Protein AF-0000000084750726 (afdb_homodimer)

Organism: Mycoplasma mobile (strain ATCC 43663 / 163K / NCTC 11711) (NCBI:txid267748)

Sequence (364 aa):
MKLLTLVLDEFQDIELINVNATLQRGNFLEKNDFYNPHNKKVVTGQFNIANVNTITQINENDYDAIFIPGGKAAQHLRKDSKSLNLIESFIKKNKIIIMICDAPNAIYESNLLKKDIIFTSYPVESILKLKPIQRNEDNVVYYKNFFSAKSAAFSIELGLKVIEVLKSKQESERVSKNLWGNMKLLTLVLDEFQDIELINVNATLQRGNFLEKNDFYNPHNKKVVTGQFNIANVNTITQINENDYDAIFIPGGKAAQHLRKDSKSLNLIESFIKKNKIIIMICDAPNAIYESNLLKKDIIFTSYPVESILKLKPIQRNEDNVVYYKNFFSAKSAAFSIELGLKVIEVLKSKQESERVSKNLWGN

Secondary structure (DSSP, 8-state):
-EEEEE--TT--HHHHHHHHHHHHHTT--SEEEEE-TTS-SEEE-TTS--EEE-BS---GGG-SEEEE--THHHHHHTT-HHHHHHHHHHHHTT-EEEEETTHHHHHHHTT-S-TT--EE----HHHHTTTTTSEE--SEEEETTEEEESSGGGHHHHHHHHHHHHT-HHHHHHHHHHHHT-/-EEEEE--TT--HHHHHHHHHHHHHTT--SEEEEE-TTS-SEEE-TTS--EEE-BS---GGG-SEEEE--THHHHHHTT-HHHHHHHHHHHHTT-EEEEETTHHHHHHHTT-S-TT--EE----HHHHTS-TTSEE--SEEEETTEEEESSGGGHHHHHHHHHHHHT-HHHHHHHHHHHHT-

Radius of gyration: 20.4 Å; Cα contacts (8 Å, |Δi|>4): 829; chains: 2; bounding box: 39×59×49 Å

Solvent-accessible surface area (backbone atoms only — not comparable to full-atom values): 18103 Å² total; per-residue (Å²): 80,27,37,36,32,56,50,50,66,25,24,28,48,51,30,51,46,24,24,53,51,45,40,56,65,55,69,55,63,78,37,82,45,40,35,16,93,81,66,39,54,63,42,45,18,61,75,72,54,38,30,32,68,31,41,57,76,82,61,76,84,74,41,49,32,41,38,36,44,12,52,63,16,18,61,50,46,66,72,30,63,69,60,50,51,50,52,45,51,40,55,76,67,69,32,37,38,36,30,25,15,40,22,44,52,35,43,41,74,68,66,68,56,58,80,85,51,49,33,16,33,38,80,43,73,82,53,58,65,58,58,65,80,27,57,50,88,51,58,60,32,78,38,95,49,35,37,16,9,15,18,54,68,32,19,49,58,38,20,37,51,50,34,28,72,76,72,27,60,68,54,22,50,52,44,46,30,58,35,62,43,98,80,26,36,36,31,54,50,48,66,26,25,28,48,50,31,51,46,26,24,50,50,44,39,56,66,57,70,55,64,78,37,82,46,38,35,14,92,81,66,39,54,63,41,46,18,61,76,71,54,39,31,32,70,32,42,57,77,83,61,75,85,76,42,49,30,40,37,36,44,13,50,63,16,18,62,51,47,66,73,30,64,70,61,50,51,51,51,46,51,39,54,75,68,70,33,36,38,35,30,24,14,41,22,43,51,34,42,43,76,67,67,68,55,59,81,84,52,47,35,17,33,38,80,45,72,83,55,65,67,43,69,60,83,27,53,47,88,51,57,59,30,80,38,96,50,34,37,18,8,14,18,54,69,32,20,50,58,39,20,37,50,50,33,29,74,75,72,28,60,66,52,24,51,51,45,47,30,59,35,61,43,98

pLDDT: mean 95.47, std 8.56, range [50.88, 99.0]

Structure (mmCIF, N/CA/C/O backbone):
data_AF-0000000084750726-model_v1
#
loop_
_entity.id
_entity.type
_entity.pdbx_description
1 polymer 'Putative intracellular protease/amidase and/or 4-methyl-5 (B-hydroxyethyl)-thiazole monophosphate biosynthesis protein'
#
loop_
_atom_site.group_PDB
_atom_site.id
_atom_site.type_symbol
_atom_site.label_atom_id
_atom_site.label_alt_id
_atom_site.label_comp_id
_atom_site.label_asym_id
_atom_site.label_entity_id
_atom_site.label_seq_id
_atom_site.pdbx_PDB_ins_code
_atom_site.Cartn_x
_atom_site.Cartn_y
_atom_site.Cartn_z
_atom_site.occupancy
_atom_site.B_iso_or_equiv
_atom_site.auth_seq_id
_atom_site.auth_comp_id
_atom_site.auth_asym_id
_atom_site.auth_atom_id
_atom_site.pdbx_PDB_model_num
ATOM 1 N N . MET A 1 1 ? 16.359 -11.109 -10.18 1 96.81 1 MET A N 1
ATOM 2 C CA . MET A 1 1 ? 15.094 -11.797 -10.461 1 96.81 1 MET A CA 1
ATOM 3 C C . MET A 1 1 ? 14.266 -11.016 -11.477 1 96.81 1 MET A C 1
ATOM 5 O O . MET A 1 1 ? 14.273 -9.781 -11.469 1 96.81 1 MET A O 1
ATOM 9 N N . LYS A 1 2 ? 13.688 -11.672 -12.438 1 98.81 2 LYS A N 1
ATOM 10 C CA . LYS A 1 2 ? 12.75 -11.062 -13.375 1 98.81 2 LYS A CA 1
ATOM 11 C C . LYS A 1 2 ? 11.305 -11.391 -12.992 1 98.81 2 LYS A C 1
ATOM 13 O O . LYS A 1 2 ? 10.875 -12.539 -13.109 1 98.81 2 LYS A O 1
ATOM 18 N N . LEU A 1 3 ? 10.539 -10.297 -12.578 1 98.94 3 LEU A N 1
ATOM 19 C CA . LEU A 1 3 ? 9.219 -10.469 -11.984 1 98.94 3 LEU A CA 1
ATOM 20 C C . LEU A 1 3 ? 8.125 -10.023 -12.945 1 98.94 3 LEU A C 1
ATOM 22 O O . LEU A 1 3 ? 8.211 -8.93 -13.523 1 98.94 3 LEU A O 1
ATOM 26 N N . LEU A 1 4 ? 7.164 -10.867 -13.18 1 98.94 4 LEU A N 1
ATOM 27 C CA . LEU A 1 4 ? 5.922 -10.508 -13.859 1 98.94 4 LEU A CA 1
ATOM 28 C C . LEU A 1 4 ? 4.77 -10.406 -12.859 1 98.94 4 LEU A C 1
ATOM 30 O O . LEU A 1 4 ? 4.441 -11.375 -12.18 1 98.94 4 LEU A O 1
ATOM 34 N N . THR A 1 5 ? 4.203 -9.273 -12.742 1 98.94 5 THR A N 1
ATOM 35 C CA . THR A 1 5 ? 3.006 -9.109 -11.93 1 98.94 5 THR A CA 1
ATOM 36 C C . THR A 1 5 ? 1.752 -9.156 -12.797 1 98.94 5 THR A C 1
ATOM 38 O O . THR A 1 5 ? 1.614 -8.375 -13.742 1 98.94 5 THR A O 1
ATOM 41 N N . LEU A 1 6 ? 0.892 -10.109 -12.508 1 98.94 6 LEU A N 1
ATOM 42 C CA . LEU A 1 6 ? -0.391 -10.195 -13.195 1 98.94 6 LEU A CA 1
ATOM 43 C C . LEU A 1 6 ? -1.353 -9.125 -12.695 1 98.94 6 LEU A C 1
ATOM 45 O O . LEU A 1 6 ? -1.666 -9.07 -11.5 1 98.94 6 LEU A O 1
ATOM 49 N N . VAL A 1 7 ? -1.789 -8.266 -13.586 1 98.94 7 VAL A N 1
ATOM 50 C CA . VAL A 1 7 ? -2.639 -7.145 -13.203 1 98.94 7 VAL A CA 1
ATOM 51 C C . VAL A 1 7 ? -3.996 -7.266 -13.891 1 98.94 7 VAL A C 1
ATOM 53 O O . VAL A 1 7 ? -4.164 -6.832 -15.031 1 98.94 7 VAL A O 1
ATOM 56 N N . LEU A 1 8 ? -4.969 -7.781 -13.156 1 98.88 8 LEU A N 1
ATOM 57 C CA . LEU A 1 8 ? -6.348 -7.848 -13.633 1 98.88 8 LEU A CA 1
ATOM 58 C C . LEU A 1 8 ? -7.16 -6.672 -13.109 1 98.88 8 LEU A C 1
ATOM 60 O O . LEU A 1 8 ? -6.734 -5.98 -12.18 1 98.88 8 LEU A O 1
ATOM 64 N N . ASP A 1 9 ? -8.32 -6.438 -13.773 1 98.5 9 ASP A N 1
ATOM 65 C CA . ASP A 1 9 ? -9.195 -5.359 -13.328 1 98.5 9 ASP A CA 1
ATOM 66 C C . ASP A 1 9 ? -9.492 -5.473 -11.836 1 98.5 9 ASP A C 1
ATOM 68 O O . ASP A 1 9 ? -9.68 -6.574 -11.312 1 98.5 9 ASP A O 1
ATOM 72 N N . GLU A 1 10 ? -9.531 -4.297 -11.18 1 98.69 10 GLU A N 1
ATOM 73 C CA . GLU A 1 10 ? -9.906 -4.211 -9.773 1 98.69 10 GLU A CA 1
ATOM 74 C C . GLU A 1 10 ? -8.953 -5.027 -8.898 1 98.69 10 GLU A C 1
ATOM 76 O O . GLU A 1 10 ? -9.383 -5.695 -7.961 1 98.69 10 GLU A O 1
ATOM 81 N N . PHE A 1 11 ? -7.68 -5.043 -9.305 1 98.88 11 PHE A N 1
ATOM 82 C CA . PHE A 1 11 ? -6.707 -5.648 -8.398 1 98.88 11 PHE A CA 1
ATOM 83 C C . PHE A 1 11 ? -6.785 -5.016 -7.016 1 98.88 11 PHE A C 1
ATOM 85 O O . PHE A 1 11 ? -7.324 -3.92 -6.859 1 98.88 11 PHE A O 1
ATOM 92 N N . GLN A 1 12 ? -6.367 -5.738 -5.996 1 98.81 12 GLN A N 1
ATOM 93 C CA . GLN A 1 12 ? -6.352 -5.211 -4.637 1 98.81 12 GLN A CA 1
ATOM 94 C C . GLN A 1 12 ? -5.191 -4.238 -4.441 1 98.81 12 GLN A C 1
ATOM 96 O O . GLN A 1 12 ? -4.039 -4.652 -4.324 1 98.81 12 GLN A O 1
ATOM 101 N N . ASP A 1 13 ? -5.453 -2.963 -4.289 1 98.88 13 ASP A N 1
ATOM 102 C CA . ASP A 1 13 ? -4.484 -1.871 -4.312 1 98.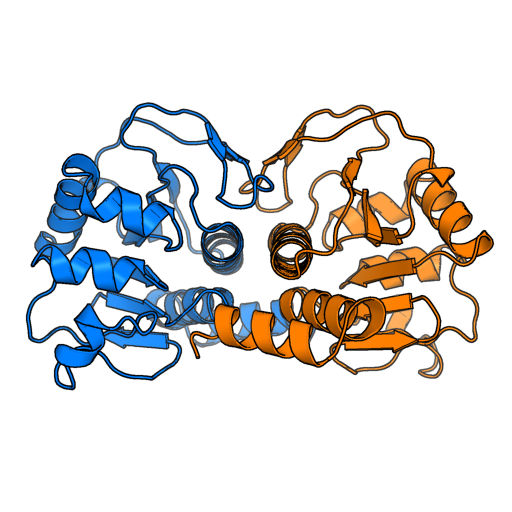88 13 ASP A CA 1
ATOM 103 C C . ASP A 1 13 ? -3.357 -2.113 -3.312 1 98.88 13 ASP A C 1
ATOM 105 O O . ASP A 1 13 ? -2.18 -2.041 -3.666 1 98.88 13 ASP A O 1
ATOM 109 N N . ILE A 1 14 ? -3.697 -2.416 -2.047 1 98.94 14 ILE A N 1
ATOM 110 C CA . ILE A 1 14 ? -2.736 -2.596 -0.964 1 98.94 14 ILE A CA 1
ATOM 111 C C . ILE A 1 14 ? -1.767 -3.723 -1.315 1 98.94 14 ILE A C 1
ATOM 113 O O . ILE A 1 14 ? -0.55 -3.561 -1.2 1 98.94 14 ILE A O 1
ATOM 117 N N . GLU A 1 15 ? -2.283 -4.777 -1.791 1 98.94 15 GLU A N 1
ATOM 118 C CA . GLU A 1 15 ? -1.491 -5.977 -2.061 1 98.94 15 GLU A CA 1
ATOM 119 C C . GLU A 1 15 ? -0.497 -5.734 -3.193 1 98.94 15 GLU A C 1
ATOM 121 O O . GLU A 1 15 ? 0.699 -5.992 -3.041 1 98.94 15 GLU A O 1
ATOM 126 N N . LEU A 1 16 ? -1.007 -5.27 -4.359 1 98.94 16 LEU A N 1
ATOM 127 C CA . LEU A 1 16 ? -0.137 -5.082 -5.516 1 98.94 16 LEU A CA 1
ATOM 128 C C . LEU A 1 16 ? 0.975 -4.086 -5.203 1 98.94 16 LEU A C 1
ATOM 130 O O . LEU A 1 16 ? 2.146 -4.348 -5.488 1 98.94 16 LEU A O 1
ATOM 134 N N . ILE A 1 17 ? 0.629 -3.01 -4.562 1 98.94 17 ILE A N 1
ATOM 135 C CA . ILE A 1 17 ? 1.594 -1.944 -4.312 1 98.94 17 ILE A CA 1
ATOM 136 C C . ILE A 1 17 ? 2.607 -2.4 -3.268 1 98.94 17 ILE A C 1
ATOM 138 O O . ILE A 1 17 ? 3.818 -2.275 -3.471 1 98.94 17 ILE A O 1
ATOM 142 N N . ASN A 1 18 ? 2.129 -2.938 -2.137 1 98.94 18 ASN A N 1
ATOM 143 C CA . ASN A 1 18 ? 3.014 -3.271 -1.025 1 98.94 18 ASN A CA 1
ATOM 144 C C . ASN A 1 18 ? 4.047 -4.32 -1.427 1 98.94 18 ASN A C 1
ATOM 146 O O . ASN A 1 18 ? 5.23 -4.188 -1.113 1 98.94 18 ASN A O 1
ATOM 150 N N . VAL A 1 19 ? 3.602 -5.363 -2.076 1 98.94 19 VAL A N 1
ATOM 151 C CA . VAL A 1 19 ? 4.531 -6.426 -2.449 1 98.94 19 VAL A CA 1
ATOM 152 C C . VAL A 1 19 ? 5.578 -5.879 -3.42 1 98.94 19 VAL A C 1
ATOM 154 O O . VAL A 1 19 ? 6.781 -6.031 -3.195 1 98.94 19 VAL A O 1
ATOM 157 N N . ASN A 1 20 ? 5.152 -5.195 -4.457 1 98.94 20 ASN A N 1
ATOM 158 C CA . ASN A 1 20 ? 6.082 -4.723 -5.477 1 98.94 20 ASN A CA 1
ATOM 159 C C . ASN A 1 20 ? 7.031 -3.666 -4.926 1 98.94 20 ASN A C 1
ATOM 161 O O . ASN A 1 20 ? 8.227 -3.684 -5.219 1 98.94 20 ASN A O 1
ATOM 165 N N . ALA A 1 21 ? 6.512 -2.717 -4.125 1 98.81 21 ALA A N 1
ATOM 166 C CA . ALA A 1 21 ? 7.375 -1.688 -3.547 1 98.81 21 ALA A CA 1
ATOM 167 C C . ALA A 1 21 ? 8.422 -2.303 -2.627 1 98.81 21 ALA A C 1
ATOM 169 O O . ALA A 1 21 ? 9.586 -1.896 -2.643 1 98.81 21 ALA A O 1
ATOM 170 N N . THR A 1 22 ? 7.965 -3.264 -1.807 1 98.88 22 THR A N 1
ATOM 171 C CA . THR A 1 22 ? 8.883 -3.947 -0.907 1 98.88 22 THR A CA 1
ATOM 172 C C . THR A 1 22 ? 9.977 -4.668 -1.694 1 98.88 22 THR A C 1
ATOM 174 O O . THR A 1 22 ? 11.156 -4.562 -1.364 1 98.88 22 THR A O 1
ATOM 177 N N . LEU A 1 23 ? 9.609 -5.359 -2.732 1 98.81 23 LEU A N 1
ATOM 178 C CA . LEU A 1 23 ? 10.578 -6.082 -3.549 1 98.81 23 LEU A CA 1
ATOM 179 C C . LEU A 1 23 ? 11.555 -5.117 -4.219 1 98.81 23 LEU A C 1
ATOM 181 O O . LEU A 1 23 ? 12.742 -5.414 -4.34 1 98.81 23 LEU A O 1
ATOM 185 N N . GLN A 1 24 ? 11.062 -4.02 -4.68 1 98.19 24 GLN A N 1
ATOM 186 C CA . GLN A 1 24 ? 11.93 -3.027 -5.305 1 98.19 24 GLN A CA 1
ATOM 187 C C . GLN A 1 24 ? 12.984 -2.523 -4.328 1 98.19 24 GLN A C 1
ATOM 189 O O . GLN A 1 24 ? 14.125 -2.256 -4.715 1 98.19 24 GLN A O 1
ATOM 194 N N . ARG A 1 25 ? 12.641 -2.393 -3.074 1 97.56 25 ARG A N 1
ATOM 195 C CA . ARG A 1 25 ? 13.57 -1.928 -2.045 1 97.56 25 ARG A CA 1
ATOM 196 C C . ARG A 1 25 ? 14.695 -2.934 -1.821 1 97.56 25 ARG A C 1
ATOM 198 O O . ARG A 1 25 ? 15.758 -2.578 -1.315 1 97.56 25 ARG A O 1
ATOM 205 N N . GLY A 1 26 ? 14.383 -4.156 -2.156 1 97.56 26 GLY A N 1
ATOM 206 C CA . GLY A 1 26 ? 15.391 -5.191 -2.006 1 97.56 26 GLY A CA 1
ATOM 207 C C . GLY A 1 26 ? 16.484 -5.105 -3.047 1 97.56 26 GLY A C 1
ATOM 208 O O . GLY A 1 26 ? 17.547 -5.73 -2.896 1 97.56 26 GLY A O 1
ATOM 209 N N . ASN A 1 27 ? 16.25 -4.414 -4.16 1 95.31 27 ASN A N 1
ATOM 210 C CA . ASN A 1 27 ? 17.25 -4.039 -5.156 1 95.31 27 ASN A CA 1
ATOM 211 C C . ASN A 1 27 ? 17.844 -5.266 -5.84 1 95.31 27 ASN A C 1
ATOM 213 O O . ASN A 1 27 ? 19.062 -5.359 -5.992 1 95.31 27 ASN A O 1
ATOM 217 N N . PHE A 1 28 ? 17.062 -6.254 -6.145 1 97.62 28 PHE A N 1
ATOM 218 C CA . PHE A 1 28 ? 17.578 -7.438 -6.824 1 97.62 28 PHE A CA 1
ATOM 219 C C . PHE A 1 28 ? 16.734 -7.766 -8.047 1 97.62 28 PHE A C 1
ATOM 221 O O . PHE A 1 28 ? 16.984 -8.773 -8.727 1 97.62 28 PHE A O 1
ATOM 228 N N . LEU A 1 29 ? 15.719 -6.91 -8.328 1 98 29 LEU A N 1
ATOM 229 C CA . LEU A 1 29 ? 14.898 -7.082 -9.516 1 98 29 LEU A CA 1
ATOM 230 C C . LEU A 1 29 ? 15.617 -6.57 -10.758 1 98 29 LEU A C 1
ATOM 232 O O . LEU A 1 29 ? 15.93 -5.383 -10.852 1 98 29 LEU A O 1
ATOM 236 N N . GLU A 1 30 ? 15.867 -7.434 -11.633 1 98.12 30 GLU A N 1
ATOM 237 C CA . GLU A 1 30 ? 16.406 -7.047 -12.93 1 98.12 30 GLU A CA 1
ATOM 238 C C . GLU A 1 30 ? 15.312 -6.5 -13.844 1 98.12 30 GLU A C 1
ATOM 240 O O . GLU A 1 30 ? 15.578 -5.656 -14.703 1 98.12 30 GLU A O 1
ATOM 245 N N . LYS A 1 31 ? 14.164 -7.117 -13.695 1 97.81 31 LYS A N 1
ATOM 246 C CA . LYS A 1 31 ? 12.961 -6.754 -14.438 1 97.81 31 LYS A CA 1
ATOM 247 C C . LYS A 1 31 ? 11.727 -6.844 -13.547 1 97.81 31 LYS A C 1
ATOM 249 O O . LYS A 1 31 ? 11.594 -7.773 -12.75 1 97.81 31 LYS A O 1
ATOM 254 N N . ASN A 1 32 ? 10.93 -5.812 -13.594 1 98.38 32 ASN A N 1
ATOM 255 C CA . ASN A 1 32 ? 9.641 -5.77 -12.906 1 98.38 32 ASN A CA 1
ATOM 256 C C . ASN A 1 32 ? 8.523 -5.297 -13.828 1 98.38 32 ASN A C 1
ATOM 258 O O . ASN A 1 32 ? 8.281 -4.094 -13.945 1 98.38 32 ASN A O 1
ATOM 262 N N . ASP A 1 33 ? 7.832 -6.211 -14.469 1 98.81 33 ASP A N 1
ATOM 263 C CA . ASP A 1 33 ? 6.805 -5.848 -15.445 1 98.81 33 ASP A CA 1
ATOM 264 C C . ASP A 1 33 ? 5.406 -6.102 -14.883 1 98.81 33 ASP A C 1
ATOM 266 O O . ASP A 1 33 ? 5.184 -7.094 -14.188 1 98.81 33 ASP A O 1
ATOM 270 N N . PHE A 1 34 ? 4.566 -5.227 -15.188 1 98.94 34 PHE A N 1
ATOM 271 C CA . PHE A 1 34 ? 3.139 -5.348 -14.922 1 98.94 34 PHE A CA 1
ATOM 272 C C . PHE A 1 34 ? 2.377 -5.719 -16.188 1 98.94 34 PHE A C 1
ATOM 274 O O . PHE A 1 34 ? 2.43 -4.992 -17.188 1 98.94 34 PHE A O 1
ATOM 281 N N . TYR A 1 35 ? 1.657 -6.867 -16.094 1 98.94 35 TYR A N 1
ATOM 282 C CA . TYR A 1 35 ? 1.089 -7.449 -17.312 1 98.94 35 TYR A CA 1
ATOM 283 C C . TYR A 1 35 ? -0.425 -7.582 -17.188 1 98.94 35 TYR A C 1
ATOM 285 O O . TYR A 1 35 ? -0.935 -8.07 -16.172 1 98.94 35 TYR A O 1
ATOM 293 N N . ASN A 1 36 ? -1.123 -7.109 -18.141 1 98.94 36 ASN A N 1
ATOM 294 C CA . ASN A 1 36 ? -2.545 -7.398 -18.297 1 98.94 36 ASN A CA 1
ATOM 295 C C . ASN A 1 36 ? -2.809 -8.258 -19.531 1 98.94 36 ASN A C 1
ATOM 297 O O . ASN A 1 36 ? -2.496 -7.859 -20.656 1 98.94 36 ASN A O 1
ATOM 301 N N . PRO A 1 37 ? -3.418 -9.367 -19.359 1 98.62 37 PRO A N 1
ATOM 302 C CA . PRO A 1 37 ? -3.602 -10.297 -20.469 1 98.62 37 PRO A CA 1
ATOM 303 C C . PRO A 1 37 ? -4.734 -9.883 -21.406 1 98.62 37 PRO A C 1
ATOM 305 O O . PRO A 1 37 ? -4.953 -10.523 -22.438 1 98.62 37 PRO A O 1
ATOM 308 N N . HIS A 1 38 ? -5.488 -8.812 -21.156 1 98.56 38 HIS A N 1
ATOM 309 C CA . HIS A 1 38 ? -6.652 -8.43 -21.938 1 98.56 38 HIS A CA 1
ATOM 310 C C . HIS A 1 38 ? -6.426 -7.086 -22.625 1 98.56 38 HIS A C 1
ATOM 312 O O . HIS A 1 38 ? -7.371 -6.316 -22.812 1 98.56 38 HIS A O 1
ATOM 318 N N . ASN A 1 39 ? -5.246 -6.738 -22.875 1 98.38 39 ASN A N 1
ATOM 319 C CA . ASN A 1 39 ? -4.801 -5.641 -23.719 1 98.38 39 ASN A CA 1
ATOM 320 C C . ASN A 1 39 ? -5.098 -4.285 -23.094 1 98.38 39 ASN A C 1
ATOM 322 O O . ASN A 1 39 ? -5.285 -3.293 -23.797 1 98.38 39 ASN A O 1
ATOM 326 N N . LYS A 1 40 ? -5.227 -4.273 -21.812 1 98.62 40 LYS A N 1
ATOM 327 C CA . LYS A 1 40 ? -5.344 -2.986 -21.141 1 98.62 40 LYS A CA 1
ATOM 328 C C . LYS A 1 40 ? -3.971 -2.402 -20.828 1 98.62 40 LYS A C 1
ATOM 330 O O . LYS A 1 40 ? -3.105 -3.094 -20.281 1 98.62 40 LYS A O 1
ATOM 335 N N . LYS A 1 41 ? -3.801 -1.146 -21.141 1 98.62 41 LYS A N 1
ATOM 336 C CA . LYS A 1 41 ? -2.51 -0.495 -20.938 1 98.62 41 LYS A CA 1
ATOM 337 C C . LYS A 1 41 ? -2.461 0.226 -19.594 1 98.62 41 LYS A C 1
ATOM 339 O O . LYS A 1 41 ? -1.39 0.628 -19.141 1 98.62 41 LYS A O 1
ATOM 344 N N . VAL A 1 42 ? -3.598 0.504 -18.969 1 98.88 42 VAL A N 1
ATOM 345 C CA . VAL A 1 42 ? -3.746 1.027 -17.609 1 98.88 42 VAL A CA 1
ATOM 346 C C . VAL 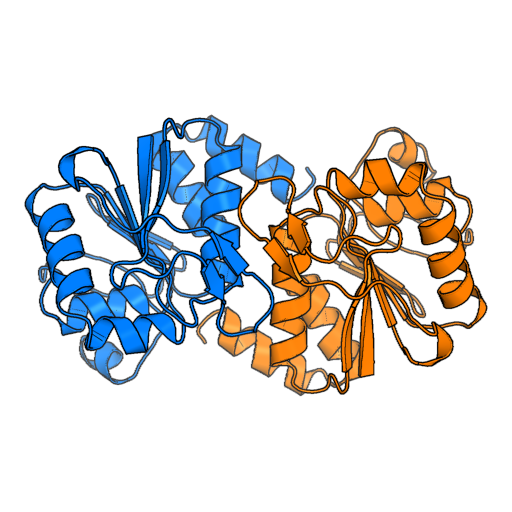A 1 42 ? -4.84 0.256 -16.875 1 98.88 42 VAL A C 1
ATOM 348 O O . VAL A 1 42 ? -5.922 0.028 -17.422 1 98.88 42 VAL A O 1
ATOM 351 N N . VAL A 1 43 ? -4.551 -0.221 -15.734 1 98.88 43 VAL A N 1
ATOM 352 C CA . VAL A 1 43 ? -5.523 -0.953 -14.93 1 98.88 43 VAL A CA 1
ATOM 353 C C . VAL A 1 43 ? -5.707 -0.261 -13.578 1 98.88 43 VAL A C 1
ATOM 355 O O . VAL A 1 43 ? -4.73 0.168 -12.961 1 98.88 43 VAL A O 1
ATOM 358 N N . THR A 1 44 ? -6.934 -0.117 -13.133 1 98.81 44 THR A N 1
ATOM 359 C CA . THR A 1 44 ? -7.27 0.569 -11.891 1 98.81 44 THR A CA 1
ATOM 360 C C . THR A 1 44 ? -7.594 -0.436 -10.781 1 98.81 44 THR A C 1
ATOM 362 O O . THR A 1 44 ? -8.281 -1.432 -11.031 1 98.81 44 THR A O 1
ATOM 365 N N . GLY A 1 45 ? -7.074 -0.18 -9.586 1 98.75 45 GLY A N 1
ATOM 366 C CA . GLY A 1 45 ? -7.328 -1.042 -8.445 1 98.75 45 GLY A CA 1
ATOM 367 C C . GLY A 1 45 ? -8.766 -0.983 -7.961 1 98.75 45 GLY A C 1
ATOM 368 O O . GLY A 1 45 ? -9.539 -0.138 -8.406 1 98.75 45 GLY A O 1
ATOM 369 N N . GLN A 1 46 ? -9.133 -1.879 -7.086 1 98.44 46 GLN A N 1
ATOM 370 C CA . GLN A 1 46 ? -10.523 -2.064 -6.688 1 98.44 46 GLN A CA 1
ATOM 371 C C . GLN A 1 46 ? -11.016 -0.887 -5.852 1 98.44 46 GLN A C 1
ATOM 373 O O . GLN A 1 46 ? -12.227 -0.662 -5.742 1 98.44 46 GLN A O 1
ATOM 378 N N . PHE A 1 47 ? -10.086 -0.052 -5.301 1 97.94 47 PHE A N 1
ATOM 379 C CA . PHE A 1 47 ? -10.508 1.091 -4.496 1 97.94 47 PHE A CA 1
ATOM 380 C C . PHE A 1 47 ? -10.445 2.377 -5.312 1 97.94 47 PHE A C 1
ATOM 382 O O . PHE A 1 47 ? -10.609 3.471 -4.77 1 97.94 47 PHE A O 1
ATOM 389 N N . ASN A 1 48 ? -10.102 2.24 -6.602 1 97.75 48 ASN A N 1
ATOM 390 C CA . ASN A 1 48 ? -10.031 3.359 -7.539 1 97.75 48 ASN A CA 1
ATOM 391 C C . ASN A 1 48 ? -9.023 4.406 -7.086 1 97.75 48 ASN A C 1
ATOM 393 O O . ASN A 1 48 ? -9.297 5.605 -7.141 1 97.75 48 ASN A O 1
ATOM 397 N N . ILE A 1 49 ? -7.879 3.938 -6.57 1 98.69 49 ILE A N 1
ATOM 398 C CA . ILE A 1 49 ? -6.824 4.84 -6.117 1 98.69 49 ILE A CA 1
ATOM 399 C C . ILE A 1 49 ? -5.598 4.688 -7.012 1 98.69 49 ILE A C 1
ATOM 401 O O . ILE A 1 49 ? -5.18 5.648 -7.664 1 98.69 49 ILE A O 1
ATOM 405 N N . ALA A 1 50 ? -5.102 3.484 -7.098 1 98.81 50 ALA A N 1
ATOM 406 C CA . ALA A 1 50 ? -3.889 3.229 -7.867 1 98.81 50 ALA A CA 1
ATOM 407 C C . ALA A 1 50 ? -4.223 2.852 -9.305 1 98.81 50 ALA A C 1
ATOM 409 O O . ALA A 1 50 ? -5.035 1.954 -9.547 1 98.81 50 ALA A O 1
ATOM 410 N N . ASN A 1 51 ? -3.674 3.535 -10.195 1 98.94 51 ASN A N 1
ATOM 411 C CA . ASN A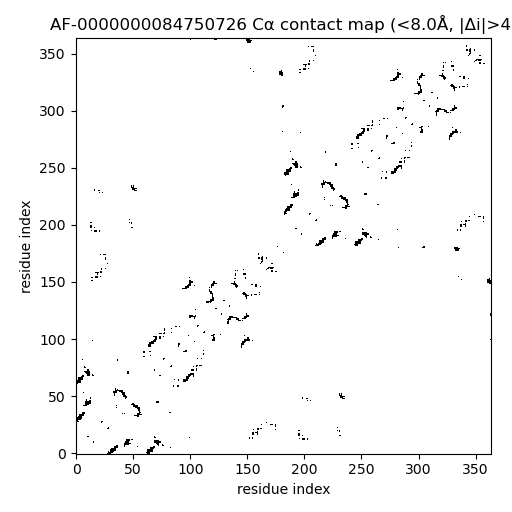 1 51 ? -3.604 3.123 -11.594 1 98.94 51 ASN A CA 1
ATOM 412 C C . ASN A 1 51 ? -2.221 2.586 -11.945 1 98.94 51 ASN A C 1
ATOM 414 O O . ASN A 1 51 ? -1.207 3.227 -11.664 1 98.94 51 ASN A O 1
ATOM 418 N N . VAL A 1 52 ? -2.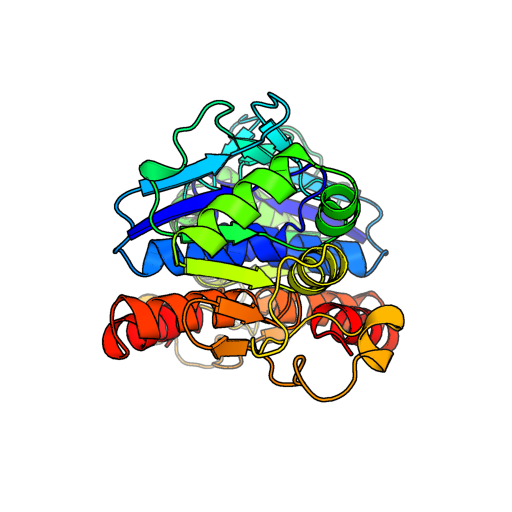188 1.409 -12.586 1 98.94 52 VAL A N 1
ATOM 419 C CA . VAL A 1 52 ? -0.923 0.767 -12.93 1 98.94 52 VAL A CA 1
ATOM 420 C C . VAL A 1 52 ? -0.795 0.658 -14.445 1 98.94 52 VAL A C 1
ATOM 422 O O . VAL A 1 52 ? -1.708 0.175 -15.117 1 98.94 52 VAL A O 1
ATOM 425 N N . ASN A 1 53 ? 0.304 1.218 -14.961 1 98.88 53 ASN A N 1
ATOM 426 C CA . ASN A 1 53 ? 0.606 0.992 -16.375 1 98.88 53 ASN A CA 1
ATOM 427 C C . ASN A 1 53 ? 1.006 -0.458 -16.625 1 98.88 53 ASN A C 1
ATOM 429 O O . ASN A 1 53 ? 1.769 -1.045 -15.859 1 98.88 53 ASN A O 1
ATOM 433 N N . THR A 1 54 ? 0.459 -1.04 -17.75 1 98.88 54 THR A N 1
ATOM 434 C CA . THR A 1 54 ? 0.718 -2.451 -18.016 1 98.88 54 THR A CA 1
ATOM 435 C C . THR A 1 54 ? 1.225 -2.652 -19.438 1 98.88 54 THR A C 1
ATOM 437 O O . THR A 1 54 ? 0.983 -1.817 -20.312 1 98.88 54 THR A O 1
ATOM 440 N N . ILE A 1 55 ? 1.969 -3.732 -19.578 1 98.75 55 ILE A N 1
ATOM 441 C CA . ILE A 1 55 ? 2.262 -4.25 -20.906 1 98.75 55 ILE A CA 1
ATOM 442 C C . ILE A 1 55 ? 1.239 -5.324 -21.281 1 98.75 55 ILE A C 1
ATOM 444 O O . ILE A 1 55 ? 0.594 -5.906 -20.406 1 98.75 55 ILE A O 1
ATOM 448 N N . THR A 1 56 ? 1.113 -5.598 -22.609 1 98.12 56 THR A N 1
ATOM 449 C CA . THR A 1 56 ? 0.023 -6.465 -23.047 1 98.12 56 THR A CA 1
ATOM 450 C C . THR A 1 56 ? 0.563 -7.672 -23.812 1 98.12 56 THR A C 1
ATOM 452 O O . THR A 1 56 ? -0.199 -8.562 -24.188 1 98.12 56 THR A O 1
ATOM 455 N N . GLN A 1 57 ? 1.842 -7.742 -24.047 1 98.31 57 GLN A N 1
ATOM 456 C CA . GLN A 1 57 ? 2.521 -8.859 -24.672 1 98.31 57 GLN A CA 1
ATOM 457 C C . GLN A 1 57 ? 3.775 -9.258 -23.906 1 98.31 57 GLN A C 1
ATOM 459 O O . GLN A 1 57 ? 4.57 -8.398 -23.516 1 98.31 57 GLN A O 1
ATOM 464 N N . ILE A 1 58 ? 3.809 -10.523 -23.672 1 98.31 58 ILE A N 1
ATOM 465 C CA . ILE A 1 58 ? 4.988 -11 -22.953 1 98.31 58 ILE A CA 1
ATOM 466 C C . ILE A 1 58 ? 5.426 -12.352 -23.516 1 98.31 58 ILE A C 1
ATOM 468 O O . ILE A 1 58 ? 4.672 -13 -24.234 1 98.31 58 ILE A O 1
ATOM 472 N N . ASN A 1 59 ? 6.656 -12.648 -23.281 1 98.12 59 ASN A N 1
ATOM 473 C CA . ASN A 1 59 ? 7.148 -14.016 -23.312 1 98.12 59 ASN A CA 1
ATOM 474 C C . ASN A 1 59 ? 7.371 -14.562 -21.906 1 98.12 59 ASN A C 1
ATOM 476 O O . ASN A 1 59 ? 8.25 -14.086 -21.172 1 98.12 59 ASN A O 1
ATOM 480 N N . GLU A 1 60 ? 6.59 -15.531 -21.516 1 97.31 60 GLU A N 1
ATOM 481 C CA . GLU A 1 60 ? 6.617 -16.047 -20.156 1 97.31 60 GLU A CA 1
ATOM 482 C C . GLU A 1 60 ? 8.008 -16.562 -19.781 1 97.31 60 GLU A C 1
ATOM 484 O O . GLU A 1 60 ? 8.391 -16.531 -18.609 1 97.31 60 GLU A O 1
ATOM 489 N N . ASN A 1 61 ? 8.805 -16.938 -20.766 1 97.81 61 ASN A N 1
ATOM 490 C CA . ASN A 1 61 ? 10.133 -17.484 -20.531 1 97.81 61 ASN A CA 1
ATOM 491 C C . ASN A 1 61 ? 11.109 -16.406 -20.078 1 97.81 61 ASN A C 1
ATOM 493 O O . ASN A 1 61 ? 12.195 -16.703 -19.562 1 97.81 61 ASN A O 1
ATOM 497 N N . ASP A 1 62 ? 10.75 -15.195 -20.234 1 98.38 62 ASP A N 1
ATOM 498 C CA . ASP A 1 62 ? 11.625 -14.078 -19.891 1 98.38 62 ASP A CA 1
ATOM 499 C C . ASP A 1 62 ? 11.57 -13.781 -18.391 1 98.38 62 ASP A C 1
ATOM 501 O O . ASP A 1 62 ? 12.328 -12.953 -17.891 1 98.38 62 ASP A O 1
ATOM 505 N N . TYR A 1 63 ? 10.742 -14.516 -17.656 1 98.88 63 TYR A N 1
ATOM 506 C CA . TYR A 1 63 ? 10.531 -14.18 -16.266 1 98.88 63 TYR A CA 1
ATOM 507 C C . TYR A 1 63 ? 10.867 -15.367 -15.359 1 98.88 63 TYR A C 1
ATOM 509 O O . TYR A 1 63 ? 10.688 -16.531 -15.758 1 98.88 63 TYR A O 1
ATOM 517 N N . ASP A 1 64 ? 11.289 -15.039 -14.125 1 98.75 64 ASP A N 1
ATOM 518 C CA . ASP A 1 64 ? 11.625 -16.031 -13.117 1 98.75 64 ASP A CA 1
ATOM 519 C C . ASP A 1 64 ? 10.445 -16.297 -12.18 1 98.75 64 ASP A C 1
ATOM 521 O O . ASP A 1 64 ? 10.352 -17.359 -11.57 1 98.75 64 ASP A O 1
ATOM 525 N N . ALA A 1 65 ? 9.617 -15.289 -12.039 1 98.88 65 ALA A N 1
ATOM 526 C CA . ALA A 1 65 ? 8.555 -15.305 -11.039 1 98.88 65 ALA A CA 1
ATOM 527 C C . ALA A 1 65 ? 7.305 -14.594 -11.539 1 98.88 65 ALA A C 1
ATOM 529 O O . ALA A 1 65 ? 7.391 -13.695 -12.383 1 98.88 65 ALA A O 1
ATOM 530 N N . ILE A 1 66 ? 6.164 -15 -11.039 1 98.94 66 ILE A N 1
ATOM 531 C CA . ILE A 1 66 ? 4.902 -14.305 -11.273 1 98.94 66 ILE A CA 1
ATOM 532 C C . ILE A 1 66 ? 4.242 -13.969 -9.938 1 98.94 66 ILE A C 1
ATOM 534 O O . ILE A 1 66 ? 4.23 -14.789 -9.023 1 98.94 66 ILE A O 1
ATOM 538 N N . PHE A 1 67 ? 3.873 -12.758 -9.781 1 99 67 PHE A N 1
ATOM 539 C CA . PHE A 1 67 ? 3.096 -12.32 -8.625 1 99 67 PHE A CA 1
ATOM 540 C C . PHE A 1 67 ? 1.627 -12.148 -9 1 99 67 PHE A C 1
ATOM 542 O O . PHE A 1 67 ? 1.306 -11.5 -9.992 1 99 67 PHE A O 1
ATOM 549 N N . ILE A 1 68 ? 0.729 -12.703 -8.164 1 98.94 68 ILE A N 1
ATOM 550 C CA . ILE A 1 68 ? -0.713 -12.664 -8.383 1 98.94 68 ILE A CA 1
ATOM 551 C C . ILE A 1 68 ? -1.4 -12.016 -7.184 1 98.94 68 ILE A C 1
ATOM 553 O O . ILE A 1 68 ? -1.612 -12.672 -6.16 1 98.94 68 ILE A O 1
ATOM 557 N N . PRO A 1 69 ? -1.777 -10.781 -7.305 1 98.75 69 PRO A N 1
ATOM 558 C CA . PRO A 1 69 ? -2.529 -10.141 -6.223 1 98.75 69 PRO A CA 1
ATOM 559 C C . PRO A 1 69 ? -3.934 -10.719 -6.059 1 98.75 69 PRO A C 1
ATOM 561 O O . PRO A 1 69 ? -4.453 -11.359 -6.977 1 98.75 69 PRO A O 1
ATOM 564 N N . GLY A 1 70 ? -4.57 -10.516 -4.875 1 98 70 GLY A N 1
ATOM 565 C CA . GLY A 1 70 ? -5.922 -10.969 -4.598 1 98 70 GLY A CA 1
ATOM 566 C C . GLY A 1 70 ? -6.969 -9.891 -4.812 1 98 70 GLY A C 1
ATOM 567 O O . GLY A 1 70 ? -6.898 -9.133 -5.781 1 98 70 GLY A O 1
ATOM 568 N N . GLY A 1 71 ? -7.988 -9.875 -3.957 1 97.44 71 GLY A N 1
ATOM 569 C CA . GLY A 1 71 ? -9.078 -8.93 -4.074 1 97.44 71 GLY A CA 1
ATOM 570 C C . GLY A 1 71 ? -10.109 -9.32 -5.113 1 97.44 71 GLY A C 1
ATOM 571 O O . GLY A 1 71 ? -10.297 -10.508 -5.387 1 97.44 71 GLY A O 1
ATOM 572 N N . LYS A 1 72 ? -10.883 -8.359 -5.633 1 98.06 72 LYS A N 1
ATOM 573 C CA . LYS A 1 72 ? -11.875 -8.609 -6.672 1 98.06 72 LYS A CA 1
ATOM 574 C C . LYS A 1 72 ? -11.242 -9.242 -7.906 1 98.06 72 LYS A C 1
ATOM 576 O O . LYS A 1 72 ? -11.875 -10.047 -8.594 1 98.06 72 LYS A O 1
ATOM 581 N N . ALA A 1 73 ? -9.977 -8.883 -8.07 1 98.56 73 ALA A N 1
ATOM 582 C CA . ALA A 1 73 ? -9.258 -9.438 -9.211 1 98.56 73 ALA A CA 1
ATOM 583 C C . ALA A 1 73 ? -9.195 -10.961 -9.133 1 98.56 73 ALA A C 1
ATOM 585 O O . ALA A 1 73 ? -9.195 -11.641 -10.164 1 98.56 73 ALA A O 1
ATOM 586 N N . ALA A 1 74 ? -9.109 -11.531 -7.93 1 97.75 74 ALA A N 1
ATOM 587 C CA . ALA A 1 74 ? -9.094 -12.984 -7.773 1 97.75 74 ALA A CA 1
ATOM 588 C C . ALA A 1 74 ? -10.406 -13.602 -8.234 1 97.75 74 ALA A C 1
ATOM 590 O O . ALA A 1 74 ? -10.43 -14.727 -8.727 1 97.75 74 ALA A O 1
ATOM 591 N N . GLN A 1 75 ? -11.492 -12.852 -8.062 1 96.69 75 GLN A N 1
ATOM 592 C CA . GLN A 1 75 ? -12.766 -13.312 -8.609 1 96.69 75 GLN A CA 1
ATOM 593 C C . GLN A 1 75 ? -12.719 -13.375 -10.133 1 96.69 75 GLN A C 1
ATOM 595 O O . GLN A 1 75 ? -13.219 -14.328 -10.734 1 96.69 75 GLN A O 1
ATOM 600 N N . HIS A 1 76 ? -12.109 -12.344 -10.734 1 98.19 76 HIS A N 1
ATOM 601 C CA . HIS A 1 76 ? -11.945 -12.344 -12.188 1 98.19 76 HIS A CA 1
ATOM 602 C C . HIS A 1 76 ? -11.039 -13.484 -12.641 1 98.19 76 HIS A C 1
ATOM 604 O O . HIS A 1 76 ? -11.273 -14.086 -13.688 1 98.19 76 HIS A O 1
ATOM 610 N N . LEU A 1 77 ? -10.055 -13.75 -11.867 1 98.44 77 LEU A N 1
ATOM 611 C CA . LEU A 1 77 ? -9.07 -14.781 -12.188 1 98.44 77 LEU A CA 1
ATOM 612 C C . LEU A 1 77 ? -9.75 -16.141 -12.367 1 98.44 77 LEU A C 1
ATOM 614 O O . LEU A 1 77 ? -9.383 -16.891 -13.266 1 98.44 77 LEU A O 1
ATOM 618 N N . ARG A 1 78 ? -10.719 -16.438 -11.531 1 96.62 78 ARG A N 1
ATOM 619 C CA . ARG A 1 78 ? -11.422 -17.719 -11.562 1 96.62 78 ARG A CA 1
ATOM 620 C C . ARG A 1 78 ? -12.023 -17.969 -12.938 1 96.62 78 ARG A C 1
ATOM 622 O O . ARG A 1 78 ? -12.18 -19.125 -13.344 1 96.62 78 ARG A O 1
ATOM 629 N N . LYS A 1 79 ? -12.266 -16.906 -13.648 1 97.44 79 LYS A N 1
ATOM 630 C CA . LYS A 1 79 ? -12.945 -17.031 -14.938 1 97.44 79 LYS A CA 1
ATOM 631 C C . LYS A 1 79 ? -12.008 -16.672 -16.094 1 97.44 79 LYS A C 1
ATOM 633 O O . LYS A 1 79 ? -12.438 -16.578 -17.234 1 97.44 79 LYS A O 1
ATOM 638 N N . ASP A 1 80 ? -10.797 -16.406 -15.82 1 98.31 80 ASP A N 1
ATOM 639 C CA . ASP A 1 80 ? -9.852 -15.906 -16.812 1 98.31 80 ASP A CA 1
ATOM 640 C C . ASP A 1 80 ? -8.898 -17.016 -17.266 1 98.31 80 ASP A C 1
ATOM 642 O O . ASP A 1 80 ? -7.777 -17.109 -16.75 1 98.31 80 ASP A O 1
ATOM 646 N N . SER A 1 81 ? -9.273 -17.719 -18.312 1 98.06 81 SER A N 1
ATOM 647 C CA . SER A 1 81 ? -8.492 -18.859 -18.781 1 98.06 81 SER A CA 1
ATOM 648 C C . SER A 1 81 ? -7.105 -18.422 -19.25 1 98.06 81 SER A C 1
ATOM 650 O O . SER A 1 81 ? -6.129 -19.156 -19.094 1 98.06 81 SER A O 1
ATOM 652 N N . LYS A 1 82 ? -7.016 -17.234 -19.828 1 98.19 82 LYS A N 1
ATOM 653 C CA . LYS A 1 82 ? -5.727 -16.734 -20.281 1 98.19 82 LYS A CA 1
ATOM 654 C C . LYS A 1 82 ? -4.746 -16.594 -19.109 1 98.19 82 LYS A C 1
ATOM 656 O O . LYS A 1 82 ? -3.6 -17.047 -19.203 1 98.19 82 LYS A O 1
ATOM 661 N N . SER A 1 83 ? -5.184 -15.992 -18.062 1 98.69 83 SER A N 1
ATOM 662 C CA . SER A 1 83 ? -4.355 -15.812 -16.875 1 98.69 83 SER A CA 1
ATOM 663 C C . SER A 1 83 ? -4.027 -17.141 -16.219 1 98.69 83 SER A C 1
ATOM 665 O O . SER A 1 83 ? -2.889 -17.375 -15.805 1 98.69 83 SER A O 1
ATOM 667 N N . LEU A 1 84 ? -5.047 -18 -16.109 1 98.62 84 LEU A N 1
ATOM 668 C CA . LEU A 1 84 ? -4.844 -19.297 -15.477 1 98.62 84 LEU A CA 1
ATOM 669 C C . LEU A 1 84 ? -3.844 -20.141 -16.266 1 98.62 84 LEU A C 1
ATOM 671 O O . LEU A 1 84 ? -2.998 -20.828 -15.672 1 98.62 84 LEU A O 1
ATOM 675 N N . ASN A 1 85 ? -3.926 -20.094 -17.594 1 98.5 85 ASN A N 1
ATOM 676 C CA . ASN A 1 85 ? -2.971 -20.812 -18.438 1 98.5 85 ASN A CA 1
ATOM 677 C C . ASN A 1 85 ? -1.551 -20.281 -18.25 1 98.5 85 ASN A C 1
ATOM 679 O O . ASN A 1 85 ? -0.591 -21.062 -18.25 1 98.5 85 ASN A O 1
ATOM 683 N N . LEU A 1 86 ? -1.41 -19 -18.172 1 98.75 86 LEU A N 1
ATOM 684 C CA . LEU A 1 86 ? -0.11 -18.391 -17.922 1 98.75 86 LEU A CA 1
ATOM 685 C C . LEU A 1 86 ? 0.471 -18.859 -16.594 1 98.75 86 LEU A C 1
ATOM 687 O O . LEU A 1 86 ? 1.64 -19.25 -16.531 1 98.75 86 LEU A O 1
ATOM 691 N N . ILE A 1 87 ? -0.325 -18.828 -15.523 1 98.75 87 ILE A N 1
ATOM 692 C CA . ILE A 1 87 ? 0.099 -19.266 -14.203 1 98.75 87 ILE A CA 1
ATOM 693 C C . ILE A 1 87 ? 0.508 -20.734 -14.258 1 98.75 87 ILE A C 1
ATOM 695 O O . ILE A 1 87 ? 1.532 -21.125 -13.688 1 98.75 87 ILE A O 1
ATOM 699 N N . GLU A 1 88 ? -0.298 -21.562 -14.953 1 98.38 88 GLU A N 1
ATOM 700 C CA . GLU A 1 88 ? 0.021 -22.969 -15.117 1 98.38 88 GLU A CA 1
ATOM 701 C C . GLU A 1 88 ? 1.394 -23.156 -15.758 1 98.38 88 GLU A C 1
ATOM 703 O O . GLU A 1 88 ? 2.158 -24.047 -15.359 1 98.38 88 GLU A O 1
ATOM 708 N N . SER A 1 89 ? 1.593 -22.359 -16.766 1 98.44 89 SER A N 1
ATOM 709 C CA . SER A 1 89 ? 2.883 -22.438 -17.438 1 98.44 89 SER A CA 1
ATOM 710 C C . SER A 1 89 ? 4.031 -22.172 -16.469 1 98.44 89 SER A C 1
ATOM 712 O O . SER A 1 89 ? 5.055 -22.859 -16.516 1 98.44 89 SER A O 1
ATOM 714 N N . PHE A 1 90 ? 3.945 -21.172 -15.602 1 98.75 90 PHE A N 1
ATOM 715 C CA . PHE A 1 90 ? 4.957 -20.875 -14.594 1 98.75 90 PHE A CA 1
ATOM 716 C C . PHE A 1 90 ? 5.137 -22.047 -13.648 1 98.75 90 PHE A C 1
ATOM 718 O O . PHE A 1 90 ? 6.266 -22.422 -13.312 1 98.75 90 PHE A O 1
ATOM 725 N N . ILE A 1 91 ? 4.023 -22.641 -13.211 1 97.88 91 ILE A N 1
ATOM 726 C CA . ILE A 1 91 ? 4.051 -23.766 -12.273 1 97.88 91 ILE A CA 1
ATOM 727 C C . ILE A 1 91 ? 4.75 -24.953 -12.914 1 97.88 91 ILE A C 1
ATOM 729 O O . ILE A 1 91 ? 5.637 -25.562 -12.305 1 97.88 91 ILE A O 1
ATOM 733 N N . LYS A 1 92 ? 4.41 -25.281 -14.117 1 97.25 92 LYS A N 1
ATOM 734 C CA . LYS A 1 92 ? 4.969 -26.438 -14.828 1 97.25 92 LYS A CA 1
ATOM 735 C C . LYS A 1 92 ? 6.473 -26.281 -15.039 1 97.25 92 LYS A C 1
ATOM 737 O O . LYS A 1 92 ? 7.207 -27.266 -15.062 1 97.25 92 LYS A O 1
ATOM 742 N N . LYS A 1 93 ? 6.891 -25.109 -15.18 1 98 93 LYS A N 1
ATOM 743 C CA . LYS A 1 93 ? 8.305 -24.828 -15.414 1 98 93 LYS A CA 1
ATOM 744 C C . LYS A 1 93 ? 9.055 -24.656 -14.094 1 98 93 LYS A C 1
ATOM 746 O O . LYS A 1 93 ? 10.211 -24.234 -14.086 1 98 93 LYS A O 1
ATOM 751 N N . ASN A 1 94 ? 8.367 -24.875 -12.961 1 97.44 94 ASN A N 1
ATOM 752 C CA . ASN A 1 94 ? 8.93 -24.797 -11.617 1 97.44 94 ASN A CA 1
ATOM 753 C C . ASN A 1 94 ? 9.453 -23.406 -11.312 1 97.44 94 ASN A C 1
ATOM 755 O O . ASN A 1 94 ? 10.523 -23.25 -10.711 1 97.44 94 ASN A O 1
ATOM 759 N N . LYS A 1 95 ? 8.828 -22.375 -11.836 1 98.62 95 LYS A N 1
ATOM 760 C CA . LYS A 1 95 ? 9.172 -20.984 -11.539 1 98.62 95 LYS A CA 1
ATOM 761 C C . LYS A 1 95 ? 8.555 -20.531 -10.219 1 98.62 95 LYS A C 1
ATOM 763 O O . LYS A 1 95 ? 7.758 -21.266 -9.617 1 98.62 95 LYS A O 1
ATOM 768 N N . ILE A 1 96 ? 8.938 -19.391 -9.758 1 98.81 96 ILE A N 1
ATOM 769 C CA . ILE A 1 96 ? 8.484 -18.844 -8.477 1 98.81 96 ILE A CA 1
ATOM 770 C C . ILE A 1 96 ? 7.07 -18.297 -8.617 1 98.81 96 ILE A C 1
ATOM 772 O O . ILE A 1 96 ? 6.785 -17.531 -9.547 1 98.81 96 ILE A O 1
ATOM 776 N N . ILE A 1 97 ? 6.176 -18.719 -7.707 1 98.81 97 ILE A N 1
ATOM 777 C CA . ILE A 1 97 ? 4.793 -18.234 -7.66 1 98.81 97 ILE A CA 1
ATOM 778 C C . ILE A 1 97 ? 4.562 -17.453 -6.375 1 98.81 97 ILE A C 1
ATOM 780 O O . ILE A 1 97 ? 4.715 -17.984 -5.273 1 98.81 97 ILE A O 1
ATOM 784 N N . ILE A 1 98 ? 4.215 -16.219 -6.465 1 98.94 98 ILE A N 1
ATOM 785 C CA . ILE A 1 98 ? 3.902 -15.352 -5.328 1 98.94 98 ILE A CA 1
ATOM 786 C C . ILE A 1 98 ? 2.418 -14.992 -5.348 1 98.94 98 ILE A C 1
ATOM 788 O O . ILE A 1 98 ? 1.929 -14.398 -6.312 1 98.94 98 ILE A O 1
ATOM 792 N N . MET A 1 99 ? 1.68 -15.383 -4.359 1 98.81 99 MET A N 1
ATOM 793 C CA . MET A 1 99 ? 0.232 -15.188 -4.336 1 98.81 99 MET A CA 1
ATOM 794 C C . MET A 1 99 ? -0.234 -14.727 -2.961 1 98.81 99 MET A C 1
ATOM 796 O O . MET A 1 99 ? 0.409 -15.023 -1.951 1 98.81 99 MET A O 1
ATOM 800 N N . ILE A 1 100 ? -1.337 -14.094 -2.916 1 98.75 100 ILE A N 1
ATOM 801 C CA . ILE A 1 100 ? -1.779 -13.539 -1.643 1 98.75 100 ILE A CA 1
ATOM 802 C C . ILE A 1 100 ? -3.305 -13.477 -1.608 1 98.75 100 ILE A C 1
ATOM 804 O O . ILE A 1 100 ? -3.947 -13.281 -2.641 1 98.75 100 ILE A O 1
ATOM 808 N N . CYS A 1 101 ? -3.852 -13.602 -0.322 1 97.94 101 CYS A N 1
ATOM 809 C CA . CYS A 1 101 ? -5.27 -13.375 -0.05 1 97.94 101 CYS A CA 1
ATOM 810 C C . CYS A 1 101 ? -6.133 -14.383 -0.801 1 97.94 101 CYS A C 1
ATOM 812 O O . CYS A 1 101 ? -6.023 -15.594 -0.581 1 97.94 101 CYS A O 1
ATOM 814 N N . ASP A 1 102 ? -6.941 -13.984 -1.718 1 96.62 102 ASP A N 1
ATOM 815 C CA . ASP A 1 102 ? -7.887 -14.859 -2.402 1 96.62 102 ASP A CA 1
ATOM 816 C C . ASP A 1 102 ? -7.254 -15.492 -3.639 1 96.62 102 ASP A C 1
ATOM 818 O O . ASP A 1 102 ? -7.832 -16.406 -4.242 1 96.62 102 ASP A O 1
ATOM 822 N N . ALA A 1 103 ? -6.094 -15.023 -4.023 1 97.5 103 ALA A N 1
ATOM 823 C CA . ALA A 1 103 ? -5.445 -15.539 -5.227 1 97.5 103 ALA A CA 1
ATOM 824 C C . ALA A 1 103 ? -5.094 -17.016 -5.074 1 97.5 103 ALA A C 1
ATOM 826 O O . ALA A 1 103 ? -5.391 -17.828 -5.957 1 97.5 103 ALA A O 1
ATOM 827 N N . PRO A 1 104 ? -4.48 -17.469 -3.945 1 96.06 104 PRO A N 1
ATOM 828 C CA . PRO A 1 104 ? -4.215 -18.906 -3.799 1 96.06 104 PRO A CA 1
ATOM 829 C C . PRO A 1 104 ? -5.484 -19.75 -3.859 1 96.06 104 PRO A C 1
ATOM 831 O O . PRO A 1 104 ? -5.457 -20.875 -4.355 1 96.06 104 PRO A O 1
ATOM 834 N N . ASN A 1 105 ? -6.586 -19.219 -3.297 1 94.38 105 ASN A N 1
ATOM 835 C CA . ASN A 1 105 ? -7.852 -19.938 -3.389 1 94.38 105 ASN A CA 1
ATOM 836 C C . ASN A 1 105 ? -8.273 -20.156 -4.84 1 94.38 105 ASN A C 1
ATOM 838 O O . ASN A 1 105 ? -8.656 -21.266 -5.227 1 94.38 105 ASN A O 1
ATOM 842 N N . ALA A 1 106 ? -8.203 -19.062 -5.621 1 94.75 106 ALA A N 1
ATOM 843 C CA . ALA A 1 106 ? -8.586 -19.125 -7.027 1 94.75 106 ALA A CA 1
ATOM 844 C C . ALA A 1 106 ? -7.723 -20.141 -7.785 1 94.75 106 ALA A C 1
ATOM 846 O O . ALA A 1 106 ? -8.227 -20.906 -8.602 1 94.75 106 ALA A O 1
ATOM 847 N N . ILE A 1 107 ? -6.457 -20.125 -7.531 1 95.06 107 ILE A N 1
ATOM 848 C CA . ILE A 1 107 ? -5.52 -21.016 -8.203 1 95.06 107 ILE A CA 1
ATOM 849 C C . ILE A 1 107 ? -5.781 -22.453 -7.773 1 95.06 107 ILE A C 1
ATOM 851 O O . ILE A 1 107 ? -5.793 -23.359 -8.609 1 95.06 107 ILE A O 1
ATOM 855 N N . TYR A 1 108 ? -6.02 -22.672 -6.535 1 91.94 108 TYR A N 1
ATOM 856 C CA . TYR A 1 108 ? -6.344 -24 -6.031 1 91.94 108 TYR A CA 1
ATOM 857 C C . TYR A 1 108 ? -7.621 -24.531 -6.676 1 91.94 108 TYR A C 1
ATOM 859 O O . TYR A 1 108 ? -7.672 -25.688 -7.105 1 91.94 108 TYR A O 1
ATOM 867 N N . GLU A 1 109 ? -8.625 -23.75 -6.711 1 91.5 109 GLU A N 1
ATOM 868 C CA . GLU A 1 109 ? -9.93 -24.125 -7.246 1 91.5 109 GLU A CA 1
ATOM 869 C C . GLU A 1 109 ? -9.836 -24.484 -8.727 1 91.5 109 GLU A C 1
ATOM 871 O O . GLU A 1 109 ? -10.703 -25.172 -9.266 1 91.5 109 GLU A O 1
ATOM 876 N N . SER A 1 110 ? -8.844 -23.969 -9.375 1 92 110 SER A N 1
ATOM 877 C CA . SER A 1 110 ? -8.633 -24.25 -10.789 1 92 110 SER A CA 1
ATOM 878 C C . SER A 1 110 ? -7.848 -25.547 -10.984 1 92 110 SER A C 1
ATOM 880 O O . SER A 1 110 ? -7.504 -25.906 -12.117 1 92 110 SER A O 1
ATOM 882 N N . ASN A 1 111 ? -7.41 -26.188 -9.891 1 90.75 111 ASN A N 1
ATOM 883 C CA . ASN A 1 111 ? -6.691 -27.453 -9.883 1 90.75 111 ASN A CA 1
ATOM 884 C C . ASN A 1 111 ? -5.262 -27.297 -10.391 1 90.75 111 ASN A C 1
ATOM 886 O O . ASN A 1 111 ? -4.715 -28.203 -11.016 1 90.75 111 ASN A O 1
ATOM 890 N N . LEU A 1 112 ? -4.758 -26.109 -10.188 1 93.06 112 LEU A N 1
ATOM 891 C CA . LEU A 1 112 ? -3.396 -25.859 -10.641 1 93.06 112 LEU A CA 1
ATOM 892 C C . LEU A 1 112 ? -2.389 -26.156 -9.531 1 93.06 112 LEU A C 1
ATOM 894 O O . LEU A 1 112 ? -1.205 -26.359 -9.805 1 93.06 112 LEU A O 1
ATOM 898 N N . LEU A 1 113 ? -2.852 -26.094 -8.289 1 89.88 113 LEU A N 1
ATOM 899 C CA . LEU A 1 113 ? -1.969 -26.406 -7.168 1 89.88 113 LEU A CA 1
ATOM 900 C C . LEU A 1 113 ? -2.043 -27.891 -6.812 1 89.88 113 LEU A C 1
ATOM 902 O O . LEU A 1 113 ? -3.125 -28.406 -6.527 1 89.88 113 LEU A O 1
ATOM 906 N N . LYS A 1 114 ? -0.939 -28.516 -6.879 1 87.12 114 LYS A N 1
ATOM 907 C CA . LYS A 1 114 ? -0.89 -29.922 -6.48 1 87.12 114 LYS A CA 1
ATOM 908 C C . LYS A 1 114 ? -1.273 -30.094 -5.016 1 87.12 114 LYS A C 1
ATOM 910 O O . LYS A 1 114 ? -1.104 -29.172 -4.211 1 87.12 114 LYS A O 1
ATOM 915 N N . LYS A 1 115 ? -1.63 -31.297 -4.648 1 84.12 115 LYS A N 1
ATOM 916 C CA . LYS A 1 115 ? -2.162 -31.594 -3.324 1 84.12 115 LYS A CA 1
ATOM 917 C C . LYS A 1 115 ? -1.081 -31.469 -2.256 1 84.12 115 LYS A C 1
ATOM 919 O O . LYS A 1 115 ? -1.384 -31.266 -1.079 1 84.12 115 LYS A O 1
ATOM 924 N N . ASP A 1 116 ? 0.145 -31.547 -2.654 1 87.5 116 ASP A N 1
ATOM 925 C CA . ASP A 1 116 ? 1.227 -31.516 -1.675 1 87.5 116 ASP A CA 1
ATOM 926 C C . ASP A 1 116 ? 1.747 -30.109 -1.459 1 87.5 116 ASP A C 1
ATOM 928 O O . ASP A 1 116 ? 2.615 -29.875 -0.613 1 87.5 116 ASP A O 1
ATOM 932 N N . ILE A 1 117 ? 1.192 -29.203 -2.156 1 91.5 117 ILE A N 1
ATOM 933 C CA . ILE A 1 117 ? 1.66 -27.828 -2.01 1 91.5 117 ILE A CA 1
ATOM 934 C C . ILE A 1 117 ? 1.008 -27.203 -0.786 1 91.5 117 ILE A C 1
ATOM 936 O O . ILE A 1 117 ? -0.218 -27.203 -0.655 1 91.5 117 ILE A O 1
ATOM 940 N N . ILE A 1 118 ? 1.87 -26.656 0.09 1 93.69 118 ILE A N 1
ATOM 941 C CA . ILE A 1 118 ? 1.407 -26 1.305 1 93.69 118 ILE A CA 1
ATOM 942 C C . ILE A 1 118 ? 1.359 -24.484 1.083 1 93.69 118 ILE A C 1
ATOM 944 O O . ILE A 1 118 ? 2.309 -23.906 0.558 1 93.69 118 ILE A O 1
ATOM 948 N N . PHE A 1 119 ? 0.27 -23.859 1.397 1 95.19 119 PHE A N 1
ATOM 949 C CA . PHE A 1 119 ? 0.11 -22.422 1.223 1 95.19 119 PHE A CA 1
ATOM 950 C C . PHE A 1 119 ? -0.848 -21.844 2.262 1 95.19 119 PHE A C 1
ATOM 952 O O . PHE A 1 119 ? -1.421 -22.594 3.061 1 95.19 119 PHE A O 1
ATOM 959 N N . THR A 1 120 ? -0.895 -20.594 2.4 1 95.88 120 THR A N 1
ATOM 960 C CA . THR A 1 120 ? -1.927 -19.875 3.146 1 95.88 120 THR A CA 1
ATOM 961 C C . THR A 1 120 ? -2.754 -19 2.215 1 95.88 120 THR A C 1
ATOM 963 O O . THR A 1 120 ? -2.373 -18.766 1.065 1 95.88 120 THR A O 1
ATOM 966 N N . SER A 1 121 ? -3.924 -18.609 2.625 1 95.88 121 SER A N 1
ATOM 967 C CA . SER A 1 121 ? -4.859 -17.812 1.848 1 95.88 121 SER A CA 1
ATOM 968 C C . SER A 1 121 ? -5.93 -17.188 2.74 1 95.88 121 SER A C 1
ATOM 970 O O . SER A 1 121 ? -6.051 -17.531 3.914 1 95.88 121 SER A O 1
ATOM 972 N N . TYR A 1 122 ? -6.59 -16.234 2.18 1 95.94 122 TYR A N 1
ATOM 973 C CA . TYR A 1 122 ? -7.75 -15.711 2.895 1 95.94 122 TYR A CA 1
ATOM 974 C C . TYR A 1 122 ? -8.75 -16.812 3.207 1 95.94 122 TYR A C 1
ATOM 976 O O . TYR A 1 122 ? -9.039 -17.656 2.352 1 95.94 122 TYR A O 1
ATOM 984 N N . PRO A 1 123 ? -9.266 -16.875 4.418 1 92.69 123 PRO A N 1
ATOM 985 C CA . PRO A 1 123 ? -10.195 -17.953 4.762 1 92.69 123 PRO A CA 1
ATOM 986 C C . PRO A 1 123 ? -11.555 -17.797 4.09 1 92.69 123 PRO A C 1
ATOM 988 O O . PRO A 1 123 ? -12.266 -16.812 4.336 1 92.69 123 PRO A O 1
ATOM 991 N N . VAL A 1 124 ? -11.859 -18.641 3.158 1 86.88 124 VAL A N 1
ATOM 992 C CA . VAL A 1 124 ? -13.172 -18.703 2.531 1 86.88 124 VAL A CA 1
ATOM 993 C C . VAL A 1 124 ? -13.797 -20.078 2.768 1 86.88 124 VAL A C 1
ATOM 995 O O . VAL A 1 124 ? -13.086 -21.062 2.994 1 86.88 124 VAL A O 1
ATOM 998 N N . GLU A 1 125 ? -15.078 -20.141 2.818 1 78.81 125 GLU A N 1
ATOM 999 C CA . GLU A 1 125 ? -15.805 -21.359 3.152 1 78.81 125 GLU A CA 1
ATOM 1000 C C . GLU A 1 125 ? -15.422 -22.5 2.221 1 78.81 125 GLU A C 1
ATOM 1002 O O . GLU A 1 125 ? -15.289 -23.656 2.66 1 78.81 125 GLU A O 1
ATOM 1007 N N . SER A 1 126 ? -15.344 -22.266 1.032 1 69.31 126 SER A N 1
ATOM 1008 C CA . SER A 1 126 ? -15.062 -23.297 0.05 1 69.31 126 SER A CA 1
ATOM 1009 C C . SER A 1 126 ? -13.727 -23.984 0.325 1 69.31 126 SER A C 1
ATOM 1011 O O . SER A 1 126 ? -13.523 -25.141 -0.038 1 69.31 126 SER A O 1
ATOM 1013 N N . ILE A 1 127 ? -12.93 -23.203 0.853 1 66 127 ILE A N 1
ATOM 1014 C CA . ILE A 1 127 ? -11.578 -23.719 1.033 1 66 127 ILE A CA 1
ATOM 1015 C C . ILE A 1 127 ? -11.43 -24.297 2.439 1 66 127 ILE A C 1
ATOM 1017 O O . ILE A 1 127 ? -10.594 -25.172 2.674 1 66 127 ILE A O 1
ATOM 1021 N N . LEU A 1 128 ? -12.211 -23.688 3.27 1 59.91 128 LEU A N 1
ATOM 1022 C CA . LEU A 1 128 ? -12.086 -24.141 4.652 1 59.91 128 LEU A CA 1
ATOM 1023 C C . LEU A 1 128 ? -12.344 -25.641 4.766 1 59.91 128 LEU A C 1
ATOM 1025 O O . LEU A 1 128 ? -11.82 -26.297 5.664 1 59.91 128 LEU A O 1
ATOM 1029 N N . LYS A 1 129 ? -13.195 -26.109 3.748 1 58.41 129 LYS A N 1
ATOM 1030 C CA . LYS A 1 129 ? -13.477 -27.531 3.766 1 58.41 129 LYS A CA 1
ATOM 1031 C C . LYS A 1 129 ? -12.258 -28.344 3.305 1 58.41 129 LYS A C 1
ATOM 1033 O O . LYS A 1 129 ? -12.203 -29.562 3.498 1 58.41 129 LYS A O 1
ATOM 1038 N N . LEU A 1 130 ? -11.555 -27.672 2.525 1 57.09 130 LEU A N 1
ATOM 1039 C CA . LEU A 1 130 ? -10.375 -28.359 2.02 1 57.09 130 LEU A CA 1
ATOM 1040 C C . LEU A 1 130 ? -9.391 -28.641 3.148 1 57.09 130 LEU A C 1
ATOM 1042 O O . LEU A 1 130 ? -8.367 -29.297 2.934 1 57.09 130 LEU A O 1
ATOM 1046 N N . LYS A 1 131 ? -9.805 -28.172 4.387 1 54.22 131 LYS A N 1
ATOM 1047 C CA . LYS A 1 131 ? -9 -28.5 5.562 1 54.22 131 LYS A CA 1
ATOM 1048 C C . LYS A 1 131 ? -8.906 -30 5.766 1 54.22 131 LYS A C 1
ATOM 1050 O O . LYS A 1 131 ? -9.719 -30.766 5.234 1 54.22 131 LYS A O 1
ATOM 1055 N N . PRO A 1 132 ? -7.477 -29.969 6.461 1 52.06 132 PRO A N 1
ATOM 1056 C CA . PRO A 1 132 ? -6.258 -29.219 6.766 1 52.06 132 PRO A CA 1
ATOM 1057 C C . PRO A 1 132 ? -5.195 -29.344 5.672 1 52.06 132 PRO A C 1
ATOM 1059 O O . PRO A 1 132 ? -4.062 -28.891 5.852 1 52.06 132 PRO A O 1
ATOM 1062 N N . ILE A 1 133 ? -5.09 -30.234 4.758 1 55.06 133 ILE A N 1
ATOM 1063 C CA . ILE A 1 133 ? -3.814 -30.797 4.34 1 55.06 133 ILE A CA 1
ATOM 1064 C C . ILE A 1 133 ? -3.002 -29.75 3.59 1 55.06 133 ILE A C 1
ATOM 1066 O O . ILE A 1 133 ? -1.791 -29.625 3.793 1 55.06 133 ILE A O 1
ATOM 1070 N N . GLN A 1 134 ? -3.496 -28.766 2.949 1 79.62 134 GLN A N 1
ATOM 1071 C CA . GLN A 1 134 ? -2.701 -27.969 2.031 1 79.62 134 GLN A CA 1
ATOM 1072 C C . GLN A 1 134 ? -2.682 -26.5 2.463 1 79.62 134 GLN A C 1
ATOM 1074 O O . GLN A 1 134 ? -1.614 -25.891 2.588 1 79.62 134 GLN A O 1
ATOM 1079 N N . ARG A 1 135 ? -3.758 -26.062 3.102 1 84.56 135 ARG A N 1
ATOM 1080 C CA . ARG A 1 135 ? -3.838 -24.656 3.494 1 84.56 135 ARG A CA 1
ATOM 1081 C C . ARG A 1 135 ? -3.613 -24.5 4.996 1 84.56 135 ARG A C 1
ATOM 1083 O O . ARG A 1 135 ? -4.348 -25.062 5.801 1 84.56 135 ARG A O 1
ATOM 1090 N N . ASN A 1 136 ? -2.574 -23.672 5.371 1 86.56 136 ASN A N 1
ATOM 1091 C CA . ASN A 1 136 ? -2.375 -23.422 6.797 1 86.56 136 ASN A CA 1
ATOM 1092 C C . ASN A 1 136 ? -2.76 -22 7.18 1 86.56 136 ASN A C 1
ATOM 1094 O O . ASN A 1 136 ? -3.182 -21.219 6.328 1 86.56 136 ASN A O 1
ATOM 1098 N N . GLU A 1 137 ? -2.686 -21.719 8.547 1 89.25 137 GLU A N 1
ATOM 1099 C CA . GLU A 1 137 ? -3.207 -20.469 9.062 1 89.25 137 GLU A CA 1
ATOM 1100 C C . GLU A 1 137 ? -2.082 -19.469 9.32 1 89.25 137 GLU A C 1
ATOM 1102 O O . GLU A 1 137 ? -2.318 -18.375 9.852 1 89.25 137 GLU A O 1
ATOM 1107 N N . ASP A 1 138 ? -0.892 -19.812 8.906 1 94.81 138 ASP A N 1
ATOM 1108 C CA . ASP A 1 138 ? 0.215 -18.875 9.055 1 94.81 138 ASP A CA 1
ATOM 1109 C C . ASP A 1 138 ? -0.014 -17.609 8.219 1 94.81 138 ASP A C 1
ATOM 1111 O O . ASP A 1 138 ? -0.757 -17.641 7.234 1 94.81 138 ASP A O 1
ATOM 1115 N N . ASN A 1 139 ? 0.582 -16.547 8.602 1 97.81 139 ASN A N 1
ATOM 1116 C CA . ASN A 1 139 ? 0.401 -15.281 7.902 1 97.81 139 ASN A CA 1
ATOM 1117 C C . ASN A 1 139 ? 1.063 -15.297 6.527 1 97.81 139 ASN A C 1
ATOM 1119 O O . ASN A 1 139 ? 0.517 -14.758 5.562 1 97.81 139 ASN A O 1
ATOM 1123 N N . VAL A 1 140 ? 2.285 -15.844 6.484 1 98.62 140 VAL A N 1
ATOM 1124 C CA . VAL A 1 140 ? 3.076 -15.992 5.27 1 98.62 140 VAL A CA 1
ATOM 1125 C C . VAL A 1 140 ? 3.68 -17.391 5.207 1 98.62 140 VAL A C 1
ATOM 1127 O O . VAL A 1 140 ? 4.219 -17.891 6.203 1 98.62 140 VAL A O 1
ATOM 1130 N N . VAL A 1 141 ? 3.586 -18.047 4.051 1 97.75 141 VAL A N 1
ATOM 1131 C CA . VAL A 1 141 ? 4.086 -19.406 3.879 1 97.75 141 VAL A CA 1
ATOM 1132 C C . VAL A 1 141 ? 4.977 -19.484 2.643 1 97.75 141 VAL A C 1
ATOM 1134 O O . VAL A 1 141 ? 4.645 -18.922 1.595 1 97.75 141 VAL A O 1
ATOM 1137 N N . TYR A 1 142 ? 6.164 -20.031 2.809 1 98.31 142 TYR A N 1
ATOM 1138 C CA . TYR A 1 142 ? 7.039 -20.422 1.71 1 98.31 142 TYR A CA 1
ATOM 1139 C C . TYR A 1 142 ? 7.215 -21.938 1.659 1 98.31 142 TYR A C 1
ATOM 1141 O O . TYR A 1 142 ? 7.652 -22.547 2.635 1 98.31 142 TYR A O 1
ATOM 1149 N N . 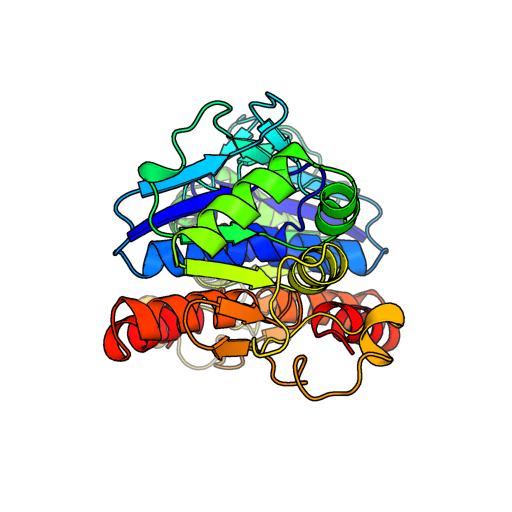TYR A 1 143 ? 6.762 -22.5 0.557 1 97.06 143 TYR A N 1
ATOM 1150 C CA . TYR A 1 143 ? 6.891 -23.938 0.352 1 97.06 143 TYR A CA 1
ATOM 1151 C C . TYR A 1 143 ? 7.305 -24.25 -1.081 1 97.06 143 TYR A C 1
ATOM 1153 O O . TYR A 1 143 ? 6.555 -23.984 -2.023 1 97.06 143 TYR A O 1
ATOM 1161 N N . LYS A 1 144 ? 8.516 -24.844 -1.227 1 95.38 144 LYS A N 1
ATOM 1162 C CA . LYS A 1 144 ? 9.094 -25.094 -2.543 1 95.38 144 LYS A CA 1
ATOM 1163 C C . LYS A 1 144 ? 9.242 -23.797 -3.334 1 95.38 144 LYS A C 1
ATOM 1165 O O . LYS A 1 144 ? 9.992 -22.891 -2.934 1 95.38 144 LYS A O 1
ATOM 1170 N N . ASN A 1 145 ? 8.469 -23.562 -4.383 1 97.12 145 ASN A N 1
ATOM 1171 C CA . ASN A 1 145 ? 8.586 -22.359 -5.188 1 97.12 145 ASN A CA 1
ATOM 1172 C C . ASN A 1 145 ? 7.355 -21.469 -5.035 1 97.12 145 ASN A C 1
ATOM 1174 O O . ASN A 1 145 ? 7.172 -20.516 -5.801 1 97.12 145 ASN A O 1
ATOM 1178 N N . PHE A 1 146 ? 6.594 -21.766 -3.949 1 98 146 PHE A N 1
ATOM 1179 C CA . PHE A 1 146 ? 5.355 -21.031 -3.744 1 98 146 PHE A CA 1
ATOM 1180 C C . PHE A 1 146 ? 5.461 -20.125 -2.527 1 98 146 PHE A C 1
ATOM 1182 O O . PHE A 1 146 ? 5.785 -20.578 -1.43 1 98 146 PHE A O 1
ATOM 1189 N N . PHE A 1 147 ? 5.238 -18.844 -2.756 1 98.81 147 PHE A N 1
ATOM 1190 C CA . PHE A 1 147 ? 5.027 -17.891 -1.684 1 98.81 147 PHE A CA 1
ATOM 1191 C C . PHE A 1 147 ? 3.553 -17.516 -1.572 1 98.81 147 PHE A C 1
ATOM 1193 O O . PHE A 1 147 ? 2.893 -17.266 -2.582 1 98.81 147 PHE A O 1
ATOM 1200 N N . SER A 1 148 ? 3.016 -17.516 -0.363 1 98.38 148 SER A N 1
ATOM 1201 C CA . SER A 1 148 ? 1.629 -17.109 -0.158 1 98.38 148 SER A CA 1
ATOM 1202 C C . SER A 1 148 ? 1.471 -16.312 1.133 1 98.38 148 SER A C 1
ATOM 1204 O O . SER A 1 148 ? 2.211 -16.531 2.096 1 98.38 148 SER A O 1
ATOM 1206 N N . ALA A 1 149 ? 0.589 -15.43 1.133 1 98.81 149 ALA A N 1
ATOM 1207 C CA . ALA A 1 149 ? 0.21 -14.695 2.336 1 98.81 149 ALA A CA 1
ATOM 1208 C C . ALA A 1 149 ? -1.303 -14.711 2.539 1 98.81 149 ALA A C 1
ATOM 1210 O O . ALA A 1 149 ? -2.064 -14.758 1.57 1 98.81 149 ALA A O 1
ATOM 1211 N N . LYS A 1 150 ? -1.708 -14.609 3.717 1 97.62 150 LYS A N 1
ATOM 1212 C CA . LYS A 1 150 ? -3.078 -14.883 4.145 1 97.62 150 LYS A CA 1
ATOM 1213 C C . LYS A 1 150 ? -4.031 -13.781 3.676 1 97.62 150 LYS A C 1
ATOM 1215 O O . LYS A 1 150 ? -5.172 -14.062 3.307 1 97.62 150 LYS A O 1
ATOM 1220 N N . SER A 1 151 ? -3.564 -12.555 3.766 1 98.38 151 SER A N 1
ATOM 1221 C CA . SER A 1 151 ? -4.453 -11.43 3.502 1 98.38 151 SER A CA 1
ATOM 1222 C C . SER A 1 151 ? -3.66 -10.156 3.209 1 98.38 151 SER A C 1
ATOM 1224 O O . SER A 1 151 ? -2.428 -10.164 3.25 1 98.38 151 SER A O 1
ATOM 1226 N N . ALA A 1 152 ? -4.383 -9.086 2.93 1 98.69 152 ALA A N 1
ATOM 1227 C CA . ALA A 1 152 ? -3.799 -7.82 2.488 1 98.69 152 ALA A CA 1
ATOM 1228 C C . ALA A 1 152 ? -2.846 -7.262 3.539 1 98.69 152 ALA A C 1
ATOM 1230 O O . ALA A 1 152 ? -1.822 -6.66 3.201 1 98.69 152 ALA A O 1
ATOM 1231 N N . ALA A 1 153 ? -3.117 -7.465 4.797 1 98.62 153 ALA A N 1
ATOM 1232 C CA . ALA A 1 153 ? -2.326 -6.887 5.879 1 98.62 153 ALA A CA 1
ATOM 1233 C C . ALA A 1 153 ? -0.919 -7.473 5.906 1 98.62 153 ALA A C 1
ATOM 1235 O O . ALA A 1 153 ? -0.024 -6.93 6.559 1 98.62 153 ALA A O 1
ATOM 1236 N N . PHE A 1 154 ? -0.712 -8.547 5.188 1 98.75 154 PHE A N 1
ATOM 1237 C CA . PHE A 1 154 ? 0.569 -9.242 5.262 1 98.75 154 PHE A CA 1
ATOM 1238 C C . PHE A 1 154 ? 1.363 -9.047 3.977 1 98.75 154 PHE A C 1
ATOM 1240 O O . PHE A 1 154 ? 2.322 -9.781 3.719 1 98.75 154 PHE A O 1
ATOM 1247 N N . SER A 1 155 ? 0.978 -8.078 3.197 1 98.94 155 SER A N 1
ATOM 1248 C CA . SER A 1 155 ? 1.577 -7.863 1.885 1 98.94 155 SER A CA 1
ATOM 1249 C C . SER A 1 155 ? 3.045 -7.465 2.006 1 98.94 155 SER A C 1
ATOM 1251 O O . SER A 1 155 ? 3.883 -7.926 1.228 1 98.94 155 SER A O 1
ATOM 1253 N N . ILE A 1 156 ? 3.385 -6.605 2.969 1 98.94 156 ILE A N 1
ATOM 1254 C CA . ILE A 1 156 ? 4.777 -6.223 3.17 1 98.94 156 ILE A CA 1
ATOM 1255 C C . ILE A 1 156 ? 5.582 -7.434 3.637 1 98.94 156 ILE A C 1
ATOM 1257 O O . ILE A 1 156 ? 6.672 -7.699 3.123 1 98.94 156 ILE A O 1
ATOM 1261 N N . GLU A 1 157 ? 5.035 -8.195 4.566 1 98.88 157 GLU A N 1
ATOM 1262 C CA . GLU A 1 157 ? 5.703 -9.391 5.07 1 98.88 157 GLU A CA 1
ATOM 1263 C C . GLU A 1 157 ? 5.945 -10.398 3.949 1 98.88 157 GLU A C 1
ATOM 1265 O O . GLU A 1 157 ? 6.969 -11.086 3.938 1 98.88 157 GLU A O 1
ATOM 1270 N N . LEU A 1 158 ? 4.973 -10.523 3.062 1 98.94 158 LEU A N 1
ATOM 1271 C CA . LEU A 1 158 ? 5.148 -11.406 1.911 1 98.94 158 LEU A CA 1
ATOM 1272 C C . LEU A 1 158 ? 6.352 -10.977 1.081 1 98.94 158 LEU A C 1
ATOM 1274 O O . LEU A 1 158 ? 7.188 -11.812 0.716 1 98.94 158 LEU A O 1
ATOM 1278 N N . GLY A 1 159 ? 6.457 -9.648 0.742 1 98.94 159 GLY A N 1
ATOM 1279 C CA . GLY A 1 159 ? 7.609 -9.141 0.019 1 98.94 159 GLY A CA 1
ATOM 1280 C C . GLY A 1 159 ? 8.922 -9.422 0.724 1 98.94 159 GLY A C 1
ATOM 1281 O O . GLY A 1 159 ? 9.906 -9.82 0.089 1 98.94 159 GLY A O 1
ATOM 1282 N N . LEU A 1 160 ? 8.914 -9.242 2.049 1 98.94 160 LEU A N 1
ATOM 1283 C CA . LEU A 1 160 ? 10.125 -9.453 2.832 1 98.94 160 LEU A CA 1
ATOM 1284 C C . LEU A 1 160 ? 10.539 -10.922 2.811 1 98.94 160 LEU A C 1
ATOM 1286 O O . LEU A 1 160 ? 11.727 -11.234 2.76 1 98.94 160 LEU A O 1
ATOM 1290 N N . LYS A 1 161 ? 9.547 -11.805 2.889 1 98.94 161 LYS A N 1
ATOM 1291 C CA . LYS A 1 161 ? 9.844 -13.234 2.82 1 98.94 161 LYS A CA 1
ATOM 1292 C C . LYS A 1 161 ? 10.477 -13.602 1.481 1 98.94 161 LYS A C 1
ATOM 1294 O O . LYS A 1 161 ? 11.406 -14.406 1.431 1 98.94 161 LYS A O 1
ATOM 1299 N N . VAL A 1 162 ? 9.977 -13.016 0.385 1 98.94 162 VAL A N 1
ATOM 1300 C CA . VAL A 1 162 ? 10.539 -13.25 -0.941 1 98.94 162 VAL A CA 1
ATOM 1301 C C . VAL A 1 162 ? 11.992 -12.797 -0.972 1 98.94 162 VAL A C 1
ATOM 1303 O O . VAL A 1 162 ? 12.867 -13.523 -1.445 1 98.94 162 VAL A O 1
ATOM 1306 N N . ILE A 1 163 ? 12.312 -11.609 -0.437 1 98.88 163 ILE A N 1
ATOM 1307 C CA . ILE A 1 163 ? 13.672 -11.086 -0.399 1 98.88 163 ILE A CA 1
ATOM 1308 C C . ILE A 1 163 ? 14.562 -12.008 0.435 1 98.88 163 ILE A C 1
ATOM 1310 O O . ILE A 1 163 ? 15.688 -12.305 0.045 1 98.88 163 ILE A O 1
ATOM 1314 N N . GLU A 1 164 ? 14.023 -12.422 1.578 1 98.88 164 GLU A N 1
ATOM 1315 C CA . GLU A 1 164 ? 14.773 -13.289 2.479 1 98.88 164 GLU A CA 1
ATOM 1316 C C . GLU A 1 164 ? 15.227 -14.562 1.769 1 98.88 164 GLU A C 1
ATOM 1318 O O . GLU A 1 164 ? 16.375 -14.984 1.898 1 98.88 164 GLU A O 1
ATOM 1323 N N . VAL A 1 165 ? 14.344 -15.195 1.02 1 98.75 165 VAL A N 1
ATOM 1324 C CA . VAL A 1 165 ? 14.578 -16.5 0.413 1 98.75 165 VAL A CA 1
ATOM 1325 C C . VAL A 1 165 ? 15.422 -16.328 -0.85 1 98.75 165 VAL A C 1
ATOM 1327 O O . VAL A 1 165 ? 16.344 -17.125 -1.094 1 98.75 165 VAL A O 1
ATOM 1330 N N . LEU A 1 166 ? 15.141 -15.297 -1.68 1 98.38 166 LEU A N 1
ATOM 1331 C CA . LEU A 1 166 ? 15.711 -15.242 -3.02 1 98.38 166 LEU A CA 1
ATOM 1332 C C . LEU A 1 166 ? 16.984 -14.391 -3.035 1 98.38 166 LEU A C 1
ATOM 1334 O O . LEU A 1 166 ? 17.781 -14.477 -3.963 1 98.38 166 LEU A O 1
ATOM 1338 N N . LYS A 1 167 ? 17.109 -13.5 -2.08 1 98 167 LYS A N 1
ATOM 1339 C CA . LYS A 1 167 ? 18.328 -12.703 -1.98 1 98 167 LYS A CA 1
ATOM 1340 C C . LYS A 1 167 ? 19.125 -13.078 -0.734 1 98 167 LYS A C 1
ATOM 1342 O O . LYS A 1 167 ? 20.047 -13.906 -0.797 1 98 167 LYS A O 1
ATOM 1347 N N . SER A 1 168 ? 18.625 -12.562 0.493 1 98.56 168 SER A N 1
ATOM 1348 C CA . SER A 1 168 ? 19.266 -12.945 1.744 1 98.56 168 SER A CA 1
ATOM 1349 C C . SER A 1 168 ? 18.484 -12.453 2.949 1 98.56 168 SER A C 1
ATOM 1351 O O . SER A 1 168 ? 17.75 -11.461 2.854 1 98.56 168 SER A O 1
ATOM 1353 N N . LYS A 1 169 ? 18.781 -13.156 4.02 1 98.44 169 LYS A N 1
ATOM 1354 C CA . LYS A 1 169 ? 18.203 -12.719 5.285 1 98.44 169 LYS A CA 1
ATOM 1355 C C . LYS A 1 169 ? 18.672 -11.32 5.656 1 98.44 169 LYS A C 1
ATOM 1357 O O . LYS A 1 169 ? 17.891 -10.5 6.148 1 98.44 169 LYS A O 1
ATOM 1362 N N . GLN A 1 170 ? 19.875 -11.023 5.402 1 98.5 170 GLN A N 1
ATOM 1363 C CA . GLN A 1 170 ? 20.469 -9.727 5.711 1 98.5 170 GLN A CA 1
ATOM 1364 C C . GLN A 1 170 ? 19.766 -8.602 4.957 1 98.5 170 GLN A C 1
ATOM 1366 O O . GLN A 1 170 ? 19.453 -7.562 5.535 1 98.5 170 GLN A O 1
ATOM 1371 N N . GLU A 1 171 ? 19.531 -8.805 3.672 1 98.44 171 GLU A N 1
ATOM 1372 C CA . GLU A 1 171 ? 18.859 -7.781 2.871 1 98.44 171 GLU A CA 1
ATOM 1373 C C . GLU A 1 171 ? 17.406 -7.602 3.297 1 98.44 171 GLU A C 1
ATOM 1375 O O . GLU A 1 171 ? 16.891 -6.48 3.311 1 98.44 171 GLU A O 1
ATOM 1380 N N . SER A 1 172 ? 16.766 -8.734 3.574 1 98.75 172 SER A N 1
ATOM 1381 C CA . SER A 1 172 ? 15.398 -8.656 4.066 1 98.75 172 SER A CA 1
ATOM 1382 C C . SER A 1 172 ? 15.32 -7.832 5.352 1 98.75 172 SER A C 1
ATOM 1384 O O . SER A 1 172 ? 14.422 -7.008 5.512 1 98.75 172 SER A O 1
ATOM 1386 N N . GLU A 1 173 ? 16.219 -8.039 6.258 1 98.5 173 GLU A N 1
ATOM 1387 C CA . GLU A 1 173 ? 16.266 -7.297 7.516 1 98.5 173 GLU A CA 1
ATOM 1388 C C . GLU A 1 173 ? 16.562 -5.816 7.273 1 98.5 173 GLU A C 1
ATOM 1390 O O . GLU A 1 173 ? 16 -4.949 7.941 1 98.5 173 GLU A O 1
ATOM 1395 N N . ARG A 1 174 ? 17.406 -5.539 6.348 1 98.31 174 ARG A N 1
ATOM 1396 C CA . ARG A 1 174 ? 17.703 -4.152 6 1 98.31 174 ARG A CA 1
ATOM 1397 C C . ARG A 1 174 ? 16.469 -3.432 5.496 1 98.31 174 ARG A C 1
ATOM 1399 O O . ARG A 1 174 ? 16.156 -2.328 5.953 1 98.31 174 ARG A O 1
ATOM 1406 N N . VAL A 1 175 ? 15.781 -4.062 4.543 1 98.62 175 VAL A N 1
ATOM 1407 C CA . VAL A 1 175 ? 14.562 -3.479 3.992 1 98.62 175 VAL A CA 1
ATOM 1408 C C . VAL A 1 175 ? 13.516 -3.311 5.098 1 98.62 175 VAL A C 1
ATOM 1410 O O . VAL A 1 175 ? 12.844 -2.285 5.168 1 98.62 175 VAL A O 1
ATOM 1413 N N . SER A 1 176 ? 13.43 -4.336 5.965 1 98.69 176 SER A N 1
ATOM 1414 C CA . SER A 1 176 ? 12.492 -4.293 7.078 1 98.69 176 SER A CA 1
ATOM 1415 C C . SER A 1 176 ? 12.781 -3.119 8.008 1 98.69 176 SER A C 1
ATOM 1417 O O . SER A 1 176 ? 11.867 -2.396 8.406 1 98.69 176 SER A O 1
ATOM 1419 N N . LYS A 1 177 ? 14 -2.922 8.375 1 97.75 177 LYS A N 1
ATOM 1420 C CA . LYS A 1 177 ? 14.391 -1.822 9.258 1 97.75 177 LYS A CA 1
ATOM 1421 C C . LYS A 1 177 ? 14 -0.474 8.656 1 97.75 177 LYS A C 1
ATOM 1423 O O . LYS A 1 177 ? 13.5 0.402 9.359 1 97.75 177 LYS A O 1
ATOM 1428 N N . ASN A 1 178 ? 14.18 -0.348 7.387 1 96.62 178 ASN A N 1
ATOM 1429 C CA . ASN A 1 178 ? 13.812 0.886 6.699 1 96.62 178 ASN A CA 1
ATOM 1430 C C . ASN A 1 178 ? 12.305 1.103 6.691 1 96.62 178 ASN A C 1
ATOM 1432 O O . ASN A 1 178 ? 11.836 2.219 6.918 1 96.62 178 ASN A O 1
ATOM 1436 N N . LEU A 1 179 ? 11.523 0.058 6.465 1 98.38 179 LEU A N 1
ATOM 1437 C CA . LEU A 1 179 ? 10.07 0.144 6.371 1 98.38 179 LEU A CA 1
ATOM 1438 C C . LEU A 1 179 ? 9.453 0.436 7.734 1 98.38 179 LEU A C 1
ATOM 1440 O O . LEU A 1 179 ? 8.43 1.12 7.828 1 98.38 179 LEU A O 1
ATOM 1444 N N . TRP A 1 180 ? 10.102 -0.026 8.82 1 98.06 180 TRP A N 1
ATOM 1445 C CA . TRP A 1 180 ? 9.539 0.137 10.156 1 98.06 180 TRP A CA 1
ATOM 1446 C C . TRP A 1 180 ? 10.141 1.351 10.859 1 98.06 180 TRP A C 1
ATOM 1448 O O . TRP A 1 180 ? 9.805 1.643 12.008 1 98.06 180 TRP A O 1
ATOM 1458 N N . GLY A 1 181 ? 11.023 2.062 10.188 1 94.31 181 GLY A N 1
ATOM 1459 C CA . GLY A 1 181 ? 11.609 3.273 10.734 1 94.31 181 GLY A CA 1
ATOM 1460 C C . GLY A 1 181 ? 12.633 2.998 11.828 1 94.31 181 GLY A C 1
ATOM 1461 O O . GLY A 1 181 ? 12.633 3.668 12.859 1 94.31 181 GLY A O 1
ATOM 1462 N N . ASN A 1 182 ? 13.438 1.995 11.719 1 87.06 182 ASN A N 1
ATOM 1463 C CA . ASN A 1 182 ? 14.5 1.641 12.656 1 87.06 182 ASN A CA 1
ATOM 1464 C C . ASN A 1 182 ? 15.883 1.811 12.031 1 87.06 182 ASN A C 1
ATOM 1466 O O . ASN A 1 182 ? 16.031 1.746 10.812 1 87.06 182 ASN A O 1
ATOM 1470 N N . MET B 1 1 ? -16.781 12.07 6.461 1 96.81 1 MET B N 1
ATOM 1471 C CA . MET B 1 1 ? -15.586 12.898 6.441 1 96.81 1 MET B CA 1
ATOM 1472 C C . MET B 1 1 ? -15.195 13.25 5.008 1 96.81 1 MET B C 1
ATOM 1474 O O . MET B 1 1 ? -15.352 12.43 4.102 1 96.81 1 MET B O 1
ATOM 1478 N N . LYS B 1 2 ? -14.844 14.477 4.742 1 98.81 2 LYS B N 1
ATOM 1479 C CA . LYS B 1 2 ? -14.305 14.898 3.455 1 98.81 2 LYS B CA 1
ATOM 1480 C C . LYS B 1 2 ? -12.781 15.023 3.514 1 98.81 2 LYS B C 1
ATOM 1482 O O . LYS B 1 2 ? -12.25 15.922 4.172 1 98.81 2 LYS B O 1
ATOM 1487 N N . LEU B 1 3 ? -12.078 14.094 2.74 1 98.94 3 LEU B N 1
ATOM 1488 C CA . LEU B 1 3 ? -10.633 13.945 2.848 1 98.94 3 LEU B CA 1
ATOM 1489 C C . LEU B 1 3 ? -9.938 14.508 1.615 1 98.94 3 LEU B C 1
ATOM 1491 O O . LEU B 1 3 ? -10.32 14.203 0.484 1 98.94 3 LEU B O 1
ATOM 1495 N N . LEU B 1 4 ? -8.977 15.367 1.823 1 98.94 4 LEU B N 1
ATOM 1496 C CA . LEU B 1 4 ? -8.039 15.797 0.791 1 98.94 4 LEU B CA 1
ATOM 1497 C C . LEU B 1 4 ? -6.676 15.141 0.984 1 98.94 4 LEU B C 1
ATOM 1499 O O . LEU B 1 4 ? -6.039 15.312 2.025 1 98.94 4 LEU B O 1
ATOM 1503 N N . THR B 1 5 ? -6.262 14.383 0.06 1 98.94 5 THR B N 1
ATOM 1504 C CA . THR B 1 5 ? -4.91 13.828 0.088 1 98.94 5 THR B CA 1
ATOM 1505 C C . THR B 1 5 ? -3.965 14.672 -0.766 1 98.94 5 THR B C 1
ATOM 1507 O O . THR B 1 5 ? -4.211 14.875 -1.956 1 98.94 5 THR B O 1
ATOM 1510 N N . LEU B 1 6 ? -2.932 15.195 -0.141 1 98.94 6 LEU B N 1
ATOM 1511 C CA . LEU B 1 6 ? -1.902 15.93 -0.862 1 98.94 6 LEU B CA 1
ATOM 1512 C C . LEU B 1 6 ? -0.989 14.984 -1.63 1 98.94 6 LEU B C 1
ATOM 1514 O O . LEU B 1 6 ? -0.358 14.109 -1.036 1 98.94 6 LEU B O 1
ATOM 1518 N N . VAL B 1 7 ? -0.947 15.148 -2.926 1 98.94 7 VAL B N 1
ATOM 1519 C CA . VAL B 1 7 ? -0.179 14.242 -3.771 1 98.94 7 VAL B CA 1
ATOM 1520 C C . VAL B 1 7 ? 0.926 15.016 -4.488 1 98.94 7 VAL B C 1
ATOM 1522 O O . VAL B 1 7 ? 0.695 15.602 -5.551 1 98.94 7 VAL B O 1
ATOM 1525 N N . LEU B 1 8 ? 2.133 14.945 -3.947 1 98.88 8 LEU B N 1
ATOM 1526 C CA . LEU B 1 8 ? 3.309 15.523 -4.586 1 98.88 8 LEU B CA 1
ATOM 1527 C C . LEU B 1 8 ? 4.078 14.469 -5.375 1 98.88 8 LEU B C 1
ATOM 1529 O O . LEU B 1 8 ? 3.85 13.273 -5.203 1 98.88 8 LEU B O 1
ATOM 1533 N N . ASP B 1 9 ? 4.953 14.961 -6.277 1 98.5 9 ASP B N 1
ATOM 1534 C CA . ASP B 1 9 ? 5.766 14.039 -7.066 1 98.5 9 ASP B CA 1
ATOM 1535 C C . ASP B 1 9 ? 6.488 13.039 -6.164 1 98.5 9 ASP B C 1
ATOM 1537 O O . ASP B 1 9 ? 6.969 13.406 -5.086 1 98.5 9 ASP B O 1
ATOM 1541 N N . GLU B 1 10 ? 6.543 11.789 -6.652 1 98.69 10 GLU B N 1
ATOM 1542 C CA . GLU B 1 10 ? 7.289 10.734 -5.973 1 98.69 10 GLU B CA 1
ATOM 1543 C C . GLU B 1 10 ? 6.75 10.5 -4.562 1 98.69 10 GLU B C 1
ATOM 1545 O O . GLU B 1 10 ? 7.523 10.297 -3.625 1 98.69 10 GLU B O 1
ATOM 1550 N N . PHE B 1 11 ? 5.426 10.633 -4.422 1 98.88 11 PHE B N 1
ATOM 1551 C CA . PHE B 1 11 ? 4.844 10.227 -3.148 1 98.88 11 PHE B CA 1
ATOM 1552 C C . PHE B 1 11 ? 5.234 8.797 -2.805 1 98.88 11 PHE B C 1
ATOM 1554 O O . PHE B 1 11 ? 5.641 8.031 -3.682 1 98.88 11 PHE B O 1
ATOM 1561 N N . GLN B 1 12 ? 5.242 8.461 -1.529 1 98.81 12 GLN B N 1
ATOM 1562 C CA . GLN B 1 12 ? 5.555 7.102 -1.096 1 98.81 12 GLN B CA 1
ATOM 1563 C C . GLN B 1 12 ? 4.383 6.156 -1.356 1 98.81 12 GLN B C 1
ATOM 1565 O O . GLN B 1 12 ? 3.383 6.184 -0.638 1 98.81 12 GLN B O 1
ATOM 1570 N N . ASP B 1 13 ? 4.5 5.238 -2.291 1 98.88 13 ASP B N 1
ATOM 1571 C CA . ASP B 1 13 ? 3.43 4.41 -2.836 1 98.88 13 ASP B CA 1
ATOM 1572 C C . ASP B 1 13 ? 2.68 3.68 -1.722 1 98.88 13 ASP B C 1
ATOM 1574 O O . ASP B 1 13 ? 1.451 3.74 -1.65 1 98.88 13 ASP B O 1
ATOM 1578 N N . ILE B 1 14 ? 3.412 2.996 -0.825 1 98.94 14 ILE B N 1
ATOM 1579 C CA . ILE B 1 14 ? 2.836 2.186 0.241 1 98.94 14 ILE B CA 1
ATOM 1580 C C . ILE B 1 14 ? 1.97 3.061 1.145 1 98.94 14 ILE B C 1
ATOM 1582 O O . ILE B 1 14 ? 0.828 2.709 1.449 1 98.94 14 ILE B O 1
ATOM 1586 N N . GLU B 1 15 ? 2.463 4.172 1.49 1 98.94 15 GLU B N 1
ATOM 1587 C CA . GLU B 1 15 ? 1.795 5.055 2.439 1 98.94 15 GLU B CA 1
ATOM 1588 C C . GLU B 1 15 ? 0.492 5.602 1.862 1 98.94 15 GLU B C 1
ATOM 1590 O O . GLU B 1 15 ? -0.562 5.5 2.494 1 98.94 15 GLU B O 1
ATOM 1595 N N . LEU B 1 16 ? 0.574 6.223 0.662 1 98.94 16 LEU B N 1
ATOM 1596 C CA . LEU B 1 16 ? -0.608 6.844 0.076 1 98.94 16 LEU B CA 1
ATOM 1597 C C . LEU B 1 16 ? -1.708 5.812 -0.152 1 98.94 16 LEU B C 1
ATOM 1599 O O . LEU B 1 16 ? -2.865 6.043 0.207 1 98.94 16 LEU B O 1
ATOM 1603 N N . ILE B 1 17 ? -1.338 4.672 -0.659 1 98.94 17 ILE B N 1
ATOM 1604 C CA . ILE B 1 17 ? -2.324 3.66 -1.02 1 98.94 17 ILE B CA 1
ATOM 1605 C C . ILE B 1 17 ? -2.926 3.051 0.245 1 98.94 17 ILE B C 1
ATOM 1607 O O . ILE B 1 17 ? -4.148 2.961 0.379 1 98.94 17 ILE B O 1
ATOM 1611 N N . ASN B 1 18 ? -2.07 2.627 1.192 1 98.94 18 ASN B N 1
ATOM 1612 C CA . ASN B 1 18 ? -2.545 1.904 2.369 1 98.94 18 ASN B CA 1
ATOM 1613 C C . ASN B 1 18 ? -3.496 2.756 3.203 1 98.94 18 ASN B C 1
ATOM 1615 O O . ASN B 1 18 ? -4.547 2.277 3.639 1 98.94 18 ASN B O 1
ATOM 1619 N N . VAL B 1 19 ? -3.125 3.984 3.461 1 98.94 19 VAL B N 1
ATOM 1620 C CA . VAL B 1 19 ? -3.973 4.836 4.289 1 98.94 19 VAL B CA 1
ATOM 1621 C C . VAL B 1 19 ? -5.316 5.059 3.596 1 98.94 19 VAL B C 1
ATOM 1623 O O . VAL B 1 19 ? -6.371 4.828 4.188 1 98.94 19 VAL B O 1
ATOM 1626 N N . ASN B 1 20 ? -5.312 5.43 2.334 1 98.94 20 ASN B N 1
ATOM 1627 C CA . ASN B 1 20 ? -6.551 5.754 1.636 1 98.94 20 ASN B CA 1
ATOM 1628 C C . ASN B 1 20 ? -7.434 4.52 1.46 1 98.94 20 ASN B C 1
ATOM 1630 O O . ASN B 1 20 ? -8.648 4.594 1.636 1 98.94 20 ASN B O 1
ATOM 1634 N N . ALA B 1 21 ? -6.836 3.373 1.086 1 98.81 21 ALA B N 1
ATOM 1635 C CA . ALA B 1 21 ? -7.625 2.152 0.923 1 98.81 21 ALA B CA 1
ATOM 1636 C C . ALA B 1 21 ? -8.273 1.738 2.24 1 98.81 21 ALA B C 1
ATOM 1638 O O . ALA B 1 21 ? -9.438 1.331 2.266 1 98.81 21 ALA B O 1
ATOM 1639 N N . THR B 1 22 ? -7.469 1.821 3.32 1 98.88 22 THR B N 1
ATOM 1640 C CA . THR B 1 22 ? -7.996 1.481 4.641 1 98.88 22 THR B CA 1
ATOM 1641 C C . THR B 1 22 ? -9.164 2.395 5.008 1 98.88 22 THR B C 1
ATOM 1643 O O . THR B 1 22 ? -10.203 1.925 5.473 1 98.88 22 THR B O 1
ATOM 1646 N N . LEU B 1 23 ? -9.016 3.668 4.785 1 98.81 23 LEU B N 1
ATOM 1647 C CA . LEU B 1 23 ? -10.078 4.621 5.105 1 98.81 23 LEU B CA 1
ATOM 1648 C C . LEU B 1 23 ? -11.32 4.352 4.266 1 98.81 23 LEU B C 1
ATOM 1650 O O . LEU B 1 23 ? -12.445 4.48 4.754 1 98.81 23 LEU B O 1
ATOM 1654 N N . GLN B 1 24 ? -11.133 4.043 3.027 1 98.12 24 GLN B N 1
ATOM 1655 C CA . GLN B 1 24 ? -12.273 3.738 2.162 1 98.12 24 GLN B CA 1
ATOM 1656 C C . GLN B 1 24 ? -13.062 2.543 2.689 1 98.12 24 GLN B C 1
ATOM 1658 O O . GLN B 1 24 ? -14.289 2.508 2.59 1 98.12 24 GLN B O 1
ATOM 1663 N N . ARG B 1 25 ? -12.398 1.575 3.252 1 97.56 25 ARG B N 1
ATOM 1664 C CA . ARG B 1 25 ? -13.039 0.383 3.799 1 97.56 25 ARG B CA 1
ATOM 1665 C C . ARG B 1 25 ? -13.906 0.731 5.008 1 97.56 25 ARG B C 1
ATOM 1667 O O . ARG B 1 25 ? -14.82 -0.017 5.359 1 97.56 25 ARG B O 1
ATOM 1674 N N . GLY B 1 26 ? -13.523 1.816 5.621 1 97.56 26 GLY B N 1
ATOM 1675 C CA . GLY B 1 26 ? -14.289 2.256 6.773 1 97.56 26 GLY B CA 1
ATOM 1676 C C . GLY B 1 26 ? -15.648 2.826 6.402 1 97.56 26 GLY B C 1
ATOM 1677 O O . GLY B 1 26 ? -16.516 2.98 7.262 1 97.56 26 GLY B O 1
ATOM 1678 N N . ASN B 1 27 ? -15.844 3.219 5.141 1 95.38 27 ASN B N 1
ATOM 1679 C CA . ASN B 1 27 ? -17.125 3.58 4.551 1 95.38 27 ASN B CA 1
ATOM 1680 C C . ASN B 1 27 ? -17.719 4.812 5.219 1 95.38 27 ASN B C 1
ATOM 1682 O O . ASN B 1 27 ? -18.906 4.828 5.555 1 95.38 27 ASN B O 1
ATOM 1686 N N . PHE B 1 28 ? -16.938 5.797 5.527 1 97.69 28 PHE B N 1
ATOM 1687 C CA . PHE B 1 28 ? -17.453 7.012 6.141 1 97.69 28 PHE B CA 1
ATOM 1688 C C . PHE B 1 28 ? -16.969 8.25 5.395 1 97.69 28 PHE B C 1
ATOM 1690 O O . PHE B 1 28 ? -17.266 9.375 5.797 1 97.69 28 PHE B O 1
ATOM 1697 N N . LEU B 1 29 ? -16.203 8.023 4.301 1 98 29 LEU B N 1
ATOM 1698 C CA . LEU B 1 29 ? -15.75 9.125 3.467 1 98 29 LEU B CA 1
ATOM 1699 C C . LEU B 1 29 ? -16.859 9.609 2.547 1 98 29 LEU B C 1
ATOM 1701 O O . LEU B 1 29 ? -17.359 8.859 1.703 1 98 29 LEU B O 1
ATOM 1705 N N . GLU B 1 30 ? -17.234 10.805 2.727 1 98.12 30 GLU B N 1
ATOM 1706 C CA . GLU B 1 30 ? -18.172 11.438 1.807 1 98.12 30 GLU B CA 1
ATOM 1707 C C . GLU B 1 30 ? -17.469 11.898 0.531 1 98.12 30 GLU B C 1
ATOM 1709 O O . GLU B 1 30 ? -18.094 11.945 -0.538 1 98.12 30 GLU B O 1
ATOM 1714 N N . LYS B 1 31 ? -16.266 12.352 0.749 1 97.81 31 LYS B N 1
ATOM 1715 C CA . LYS B 1 31 ? -15.383 12.812 -0.318 1 97.81 31 LYS B CA 1
ATOM 1716 C C . LYS B 1 31 ? -13.945 12.383 -0.068 1 97.81 31 LYS B C 1
ATOM 1718 O O . LYS B 1 31 ? -13.469 12.422 1.068 1 97.81 31 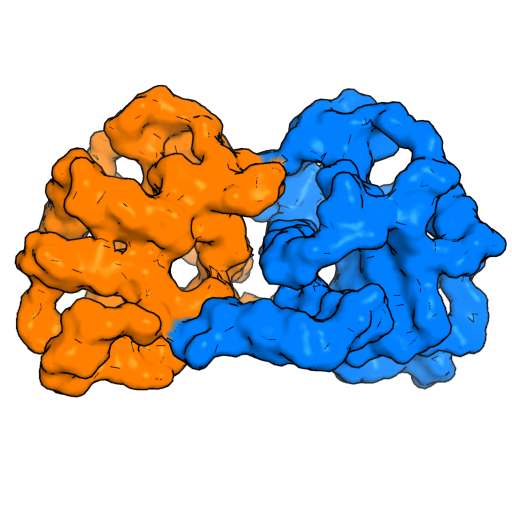LYS B O 1
ATOM 1723 N N . ASN B 1 32 ? -13.336 11.852 -1.09 1 98.31 32 ASN B N 1
ATOM 1724 C CA . ASN B 1 32 ? -11.922 11.484 -1.071 1 98.31 32 ASN B CA 1
ATOM 1725 C C . ASN B 1 32 ? -11.195 12.008 -2.305 1 98.31 32 ASN B C 1
ATOM 1727 O O . ASN B 1 32 ? -11.164 11.336 -3.342 1 98.31 32 ASN B O 1
ATOM 1731 N N . ASP B 1 33 ? -10.602 13.172 -2.217 1 98.81 33 ASP B N 1
ATOM 1732 C CA . ASP B 1 33 ? -9.953 13.789 -3.373 1 98.81 33 ASP B CA 1
ATOM 1733 C C . ASP B 1 33 ? -8.43 13.727 -3.248 1 98.81 33 ASP B C 1
ATOM 1735 O O . ASP B 1 33 ? -7.887 13.898 -2.154 1 98.81 33 ASP B O 1
ATOM 1739 N N . PHE B 1 34 ? -7.836 13.477 -4.324 1 98.94 34 PHE B N 1
ATOM 1740 C CA . PHE B 1 34 ? -6.391 13.547 -4.484 1 98.94 34 PHE B CA 1
ATOM 1741 C C . PHE B 1 34 ? -5.98 14.836 -5.195 1 98.94 34 PHE B C 1
ATOM 1743 O O . PHE B 1 34 ? -6.414 15.086 -6.32 1 98.94 34 PHE B O 1
ATOM 1750 N N . TYR B 1 35 ? -5.125 15.625 -4.488 1 98.94 35 TYR B N 1
ATOM 1751 C CA . TYR B 1 35 ? -4.855 16.984 -4.957 1 98.94 35 TYR B CA 1
ATOM 1752 C C . TYR B 1 35 ? -3.369 17.188 -5.227 1 98.94 35 TYR B C 1
ATOM 1754 O O . TYR B 1 35 ? -2.527 16.828 -4.402 1 98.94 35 TYR B O 1
ATOM 1762 N N . ASN B 1 36 ? -3.047 17.672 -6.359 1 98.94 36 ASN B N 1
ATOM 1763 C CA . ASN B 1 36 ? -1.706 18.156 -6.652 1 98.94 36 ASN B CA 1
ATOM 1764 C C . ASN B 1 36 ? -1.696 19.672 -6.836 1 98.94 36 ASN B C 1
ATOM 1766 O O . ASN B 1 36 ? -2.373 20.203 -7.723 1 98.94 36 ASN B O 1
ATOM 1770 N N . PRO B 1 37 ? -0.924 20.359 -6.094 1 98.62 37 PRO B N 1
ATOM 1771 C CA . PRO B 1 37 ? -0.946 21.828 -6.129 1 98.62 37 PRO B CA 1
ATOM 1772 C C . PRO B 1 37 ? -0.199 22.391 -7.332 1 98.62 37 PRO B C 1
ATOM 1774 O O . PRO B 1 37 ? -0.211 23.609 -7.551 1 98.62 37 PRO B O 1
ATOM 1777 N N . HIS B 1 38 ? 0.45 21.594 -8.172 1 98.56 38 HIS B N 1
ATOM 1778 C CA . HIS B 1 38 ? 1.273 22.078 -9.273 1 98.56 38 HIS B CA 1
ATOM 1779 C C . HIS B 1 38 ? 0.686 21.672 -10.625 1 98.56 38 HIS B C 1
ATOM 1781 O O . HIS B 1 38 ? 1.426 21.422 -11.578 1 98.56 38 HIS B O 1
ATOM 1787 N N . ASN B 1 39 ? -0.554 21.469 -10.688 1 98.31 39 ASN B N 1
ATOM 1788 C CA . ASN B 1 39 ? -1.367 21.328 -11.891 1 98.31 39 ASN B CA 1
ATOM 1789 C C . ASN B 1 39 ? -1.087 20 -12.602 1 98.31 39 ASN B C 1
ATOM 1791 O O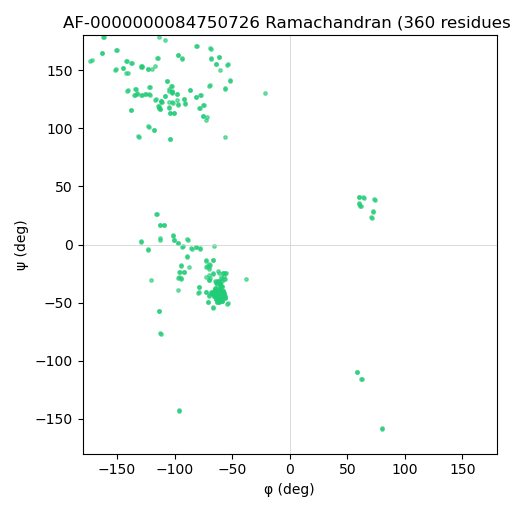 . ASN B 1 39 ? -1.255 19.891 -13.82 1 98.31 39 ASN B O 1
ATOM 1795 N N . LYS B 1 40 ? -0.596 19.078 -11.875 1 98.62 40 LYS B N 1
ATOM 1796 C CA . LYS B 1 40 ? -0.461 17.75 -12.461 1 98.62 40 LYS B CA 1
ATOM 1797 C C . LYS B 1 40 ? -1.752 16.938 -12.305 1 98.62 40 LYS B C 1
ATOM 1799 O O . LYS B 1 40 ? -2.322 16.875 -11.211 1 98.62 40 LYS B O 1
ATOM 1804 N N . LYS B 1 41 ? -2.166 16.328 -13.367 1 98.62 41 LYS B N 1
ATOM 1805 C CA . LYS B 1 41 ? -3.42 15.578 -13.352 1 98.62 41 LYS B CA 1
ATOM 1806 C C . LYS B 1 41 ? -3.178 14.102 -13.062 1 98.62 41 LYS B C 1
ATOM 1808 O O . LYS B 1 41 ? -4.117 13.359 -12.766 1 98.62 41 LYS B O 1
ATOM 1813 N N . VAL B 1 42 ? -1.955 13.602 -13.219 1 98.81 42 VAL B N 1
ATOM 1814 C CA . VAL B 1 42 ? -1.497 12.266 -12.828 1 98.81 42 VAL B CA 1
ATOM 1815 C C . VAL B 1 42 ? -0.146 12.375 -12.125 1 98.81 42 VAL B C 1
ATOM 1817 O O . VAL B 1 42 ? 0.756 13.07 -12.602 1 98.81 42 VAL B O 1
ATOM 1820 N N . VAL B 1 43 ? -0.029 11.797 -10.992 1 98.88 43 VAL B N 1
ATOM 1821 C CA . VAL B 1 43 ? 1.225 11.812 -10.242 1 98.88 43 VAL B CA 1
ATOM 1822 C C . VAL B 1 43 ? 1.688 10.383 -9.984 1 98.88 43 VAL B C 1
ATOM 1824 O O . VAL B 1 43 ? 0.883 9.516 -9.641 1 98.88 43 VAL B O 1
ATOM 1827 N N . THR B 1 44 ? 2.967 10.117 -10.18 1 98.81 44 THR B N 1
ATOM 1828 C CA . THR B 1 44 ? 3.549 8.789 -10.031 1 98.81 44 THR B CA 1
ATOM 1829 C C . THR B 1 44 ? 4.309 8.672 -8.711 1 98.81 44 THR B C 1
ATOM 1831 O O . THR B 1 44 ? 5.023 9.602 -8.32 1 98.81 44 THR B O 1
ATOM 1834 N N . GLY B 1 45 ? 4.117 7.547 -8.023 1 98.81 45 GLY B N 1
ATOM 1835 C CA . GLY B 1 45 ? 4.805 7.301 -6.766 1 98.81 45 GLY B CA 1
ATOM 1836 C C . GLY B 1 45 ? 6.301 7.094 -6.934 1 98.81 45 GLY B C 1
ATOM 1837 O O . GLY B 1 45 ? 6.793 6.98 -8.055 1 98.81 45 GLY B O 1
ATOM 1838 N N . GLN B 1 46 ? 7.027 7.094 -5.852 1 98.44 46 GLN B N 1
ATOM 1839 C CA . GLN B 1 46 ? 8.484 7.109 -5.879 1 98.44 46 GLN B CA 1
ATOM 1840 C C . GLN B 1 46 ? 9.039 5.781 -6.395 1 98.44 46 GLN B C 1
ATOM 1842 O O . GLN B 1 46 ? 10.18 5.715 -6.852 1 98.44 46 GLN B O 1
ATOM 1847 N N . PHE B 1 47 ? 8.211 4.695 -6.406 1 97.94 47 PHE B N 1
ATOM 1848 C CA . PHE B 1 47 ? 8.695 3.404 -6.891 1 97.94 47 PHE B CA 1
ATOM 1849 C C . PHE B 1 47 ? 8.219 3.15 -8.312 1 97.94 47 PHE B C 1
ATOM 1851 O O . PHE B 1 47 ? 8.375 2.047 -8.844 1 97.94 47 PHE B O 1
ATOM 1858 N N . ASN B 1 48 ? 7.539 4.152 -8.891 1 97.81 48 ASN B N 1
ATOM 1859 C CA . ASN B 1 48 ? 7.051 4.098 -10.266 1 97.81 48 ASN B CA 1
ATOM 1860 C C . ASN B 1 48 ? 6.082 2.938 -10.477 1 97.81 48 ASN B C 1
ATOM 1862 O O . ASN B 1 48 ? 6.164 2.227 -11.477 1 97.81 48 ASN B O 1
ATOM 1866 N N . ILE B 1 49 ? 5.203 2.723 -9.477 1 98.75 49 ILE B N 1
ATOM 1867 C CA . ILE B 1 49 ? 4.215 1.653 -9.562 1 98.75 49 ILE B CA 1
ATOM 1868 C C . ILE B 1 49 ? 2.812 2.252 -9.648 1 98.75 49 ILE B C 1
ATOM 1870 O O . ILE B 1 49 ? 2.1 2.047 -10.633 1 98.75 49 ILE B O 1
ATOM 1874 N N . ALA B 1 50 ? 2.484 3.043 -8.656 1 98.81 50 ALA B N 1
ATOM 1875 C CA . ALA B 1 50 ? 1.145 3.621 -8.586 1 98.81 50 ALA B CA 1
ATOM 1876 C C . ALA B 1 50 ? 1.094 4.98 -9.273 1 98.81 50 ALA B C 1
ATOM 1878 O O . ALA B 1 50 ? 1.914 5.859 -8.992 1 98.81 50 ALA B O 1
ATOM 1879 N N . ASN B 1 51 ? 0.23 5.113 -10.164 1 98.94 51 ASN B N 1
ATOM 1880 C CA . ASN B 1 51 ? -0.181 6.41 -10.695 1 98.94 51 ASN B CA 1
ATOM 1881 C C . ASN B 1 51 ? -1.524 6.852 -10.117 1 98.94 51 ASN B C 1
ATOM 1883 O O . ASN B 1 51 ? -2.492 6.09 -10.141 1 98.94 51 ASN B O 1
ATOM 1887 N N . VAL B 1 52 ? -1.577 8.078 -9.625 1 98.94 52 VAL B N 1
ATOM 1888 C CA . VAL B 1 52 ? -2.789 8.586 -8.992 1 98.94 52 VAL B CA 1
ATOM 1889 C C . VAL B 1 52 ? -3.332 9.766 -9.797 1 98.94 52 VAL B C 1
ATOM 1891 O O . VAL B 1 52 ? -2.596 10.703 -10.109 1 98.94 52 VAL B O 1
ATOM 1894 N N . ASN B 1 53 ? -4.602 9.648 -10.195 1 98.88 53 ASN B N 1
ATOM 1895 C CA . ASN B 1 53 ? -5.262 10.797 -10.797 1 98.88 53 ASN B CA 1
ATOM 1896 C C . ASN B 1 53 ? -5.523 11.891 -9.766 1 98.88 53 ASN B C 1
ATOM 1898 O O . ASN B 1 53 ? -5.949 11.609 -8.641 1 98.88 53 ASN B O 1
ATOM 1902 N N . THR B 1 54 ? -5.242 13.172 -10.172 1 98.88 54 THR B N 1
ATOM 1903 C CA . THR B 1 54 ? -5.375 14.266 -9.211 1 98.88 54 THR B CA 1
ATOM 1904 C C . THR B 1 54 ? -6.234 15.391 -9.773 1 98.88 54 THR B C 1
ATOM 1906 O O . THR B 1 54 ? -6.367 15.523 -10.992 1 98.88 54 THR B O 1
ATOM 1909 N N . ILE B 1 55 ? -6.836 16.109 -8.836 1 98.75 55 ILE B N 1
ATOM 1910 C CA . ILE B 1 55 ? -7.426 17.406 -9.172 1 98.75 55 ILE B CA 1
ATOM 1911 C C . ILE B 1 55 ? -6.422 18.516 -8.898 1 98.75 55 ILE B C 1
ATOM 1913 O O . ILE B 1 55 ? -5.477 18.328 -8.125 1 98.75 55 ILE B O 1
ATOM 1917 N N . THR B 1 56 ? -6.656 19.703 -9.531 1 98.06 56 THR B N 1
ATOM 1918 C CA . THR B 1 56 ? -5.629 20.734 -9.469 1 98.06 56 THR B CA 1
ATOM 1919 C C . THR B 1 56 ? -6.199 22.016 -8.875 1 98.06 56 THR B C 1
ATOM 1921 O O . THR B 1 56 ? -5.465 22.984 -8.656 1 98.06 56 THR B O 1
ATOM 1924 N N . GLN B 1 57 ? -7.48 22.062 -8.602 1 98.25 57 GLN B N 1
ATOM 1925 C CA . GLN B 1 57 ? -8.156 23.188 -7.965 1 98.25 57 GLN B CA 1
ATOM 1926 C C . GLN B 1 57 ? -9.07 22.719 -6.836 1 98.25 57 GLN B C 1
ATOM 1928 O O . GLN B 1 57 ? -9.82 21.75 -7.004 1 98.25 57 GLN B O 1
ATOM 1933 N N . ILE B 1 58 ? -8.867 23.375 -5.746 1 98.25 58 ILE B N 1
ATOM 1934 C CA . ILE B 1 58 ? -9.711 23 -4.617 1 98.25 58 ILE B CA 1
ATOM 1935 C C . ILE B 1 58 ? -10.102 24.234 -3.828 1 98.25 58 ILE B C 1
ATOM 1937 O O . ILE B 1 58 ? -9.508 25.312 -4.008 1 98.25 58 ILE B O 1
ATOM 1941 N N . ASN B 1 59 ? -11.148 24.109 -3.115 1 98.12 59 ASN B N 1
ATOM 1942 C CA . ASN B 1 59 ? -11.438 24.953 -1.969 1 98.12 59 ASN B CA 1
ATOM 1943 C C . ASN B 1 59 ? -11.172 24.234 -0.65 1 98.12 59 ASN B C 1
ATOM 1945 O O . ASN B 1 59 ? -11.867 23.281 -0.309 1 98.12 59 ASN B O 1
ATOM 1949 N N . GLU B 1 60 ? -10.195 24.688 0.074 1 97.25 60 GLU B N 1
ATOM 1950 C CA . GLU B 1 60 ? -9.758 24.016 1.29 1 97.25 60 GLU B CA 1
ATOM 1951 C C . GLU B 1 60 ? -10.906 23.891 2.291 1 97.25 60 GLU B C 1
ATOM 1953 O O . GLU B 1 60 ? -10.938 22.953 3.092 1 97.25 60 GLU B O 1
ATOM 1958 N N . ASN B 1 61 ? -11.891 24.766 2.205 1 97.81 61 ASN B N 1
ATOM 1959 C CA . ASN B 1 61 ? -13.008 24.766 3.139 1 97.81 61 ASN B CA 1
ATOM 1960 C C . ASN B 1 61 ? -13.953 23.594 2.887 1 97.81 61 ASN B C 1
ATOM 1962 O O . ASN B 1 61 ? -14.789 23.266 3.73 1 97.81 61 ASN B O 1
ATOM 1966 N N . ASP B 1 62 ? -13.812 22.969 1.794 1 98.38 62 ASP B N 1
ATOM 1967 C CA . ASP B 1 62 ? -14.695 21.859 1.425 1 98.38 62 ASP B CA 1
ATOM 1968 C C . ASP B 1 62 ? -14.258 20.562 2.096 1 98.38 62 ASP B C 1
ATOM 1970 O O . ASP B 1 62 ? -14.938 19.547 1.99 1 98.38 62 ASP B O 1
ATOM 1974 N N . TYR B 1 63 ? -13.172 20.609 2.844 1 98.88 63 TYR B N 1
ATOM 1975 C CA . TYR B 1 63 ? -12.609 19.375 3.387 1 98.88 63 TYR B CA 1
ATOM 1976 C C . TYR B 1 63 ? -12.508 19.453 4.906 1 98.88 63 TYR B C 1
ATOM 1978 O O . TYR B 1 63 ? -12.305 20.516 5.473 1 98.88 63 TYR B O 1
ATOM 1986 N N . ASP B 1 64 ? -12.609 18.266 5.531 1 98.75 64 ASP B N 1
ATOM 1987 C CA . ASP B 1 64 ? -12.508 18.109 6.98 1 98.75 64 ASP B CA 1
ATOM 1988 C C . ASP B 1 64 ? -11.086 17.75 7.395 1 98.75 64 ASP B C 1
ATOM 1990 O O . ASP B 1 64 ? -10.672 18 8.531 1 98.75 64 ASP B O 1
ATOM 1994 N N . ALA B 1 65 ? -10.391 17.094 6.496 1 98.88 65 ALA B N 1
ATOM 1995 C CA . ALA B 1 65 ? -9.094 16.5 6.816 1 98.88 65 ALA B CA 1
ATOM 1996 C C . ALA B 1 65 ? -8.148 16.578 5.621 1 98.88 65 ALA B C 1
ATOM 1998 O O . ALA B 1 65 ? -8.586 16.594 4.469 1 98.88 65 ALA B O 1
ATOM 1999 N N . ILE B 1 66 ? -6.867 16.625 5.895 1 98.94 66 ILE B N 1
ATOM 2000 C CA . ILE B 1 66 ? -5.832 16.516 4.879 1 98.94 66 ILE B CA 1
ATOM 2001 C C . ILE B 1 66 ? -4.867 15.383 5.246 1 98.94 66 ILE B C 1
ATOM 2003 O O . ILE B 1 66 ? -4.48 15.242 6.41 1 98.94 66 ILE B O 1
ATOM 2007 N N . PHE B 1 67 ? -4.625 14.516 4.336 1 98.94 67 PHE B N 1
ATOM 2008 C CA . PHE B 1 67 ? -3.615 13.477 4.484 1 98.94 67 PHE B CA 1
ATOM 2009 C C . PHE B 1 67 ? -2.352 13.836 3.707 1 98.94 67 PHE B C 1
ATOM 2011 O O . PHE B 1 67 ? -2.422 14.195 2.529 1 98.94 67 PHE B O 1
ATOM 2018 N N . ILE B 1 68 ? -1.179 13.719 4.367 1 98.94 68 ILE B N 1
ATOM 2019 C CA . ILE B 1 68 ? 0.119 14.047 3.789 1 98.94 68 ILE B CA 1
ATOM 2020 C C . ILE B 1 68 ? 1.033 12.828 3.842 1 98.94 68 ILE B C 1
ATOM 2022 O O . ILE B 1 68 ? 1.626 12.531 4.883 1 98.94 68 ILE B O 1
ATOM 2026 N N . PRO B 1 69 ? 1.188 12.148 2.744 1 98.75 69 PRO B N 1
ATOM 2027 C CA . PRO B 1 69 ? 2.129 11.023 2.709 1 98.75 69 PRO B CA 1
ATOM 2028 C C . PRO B 1 69 ? 3.584 11.469 2.822 1 98.75 69 PRO B C 1
ATOM 2030 O O . PRO B 1 69 ? 3.896 12.641 2.574 1 98.75 69 PRO B O 1
ATOM 2033 N N . GLY B 1 70 ? 4.496 10.555 3.223 1 98.06 70 GLY B N 1
ATOM 2034 C CA . GLY B 1 70 ? 5.918 10.828 3.326 1 98.06 70 GLY B CA 1
ATOM 2035 C C . GLY B 1 70 ? 6.699 10.398 2.098 1 98.06 70 GLY B C 1
ATOM 2036 O O . GLY B 1 70 ? 6.25 10.602 0.968 1 98.06 70 GLY B O 1
ATOM 2037 N N . GLY B 1 71 ? 7.898 9.891 2.312 1 97.5 71 GLY B N 1
ATOM 2038 C CA . GLY B 1 71 ? 8.773 9.484 1.221 1 97.5 71 GLY B CA 1
ATOM 2039 C C . GLY B 1 71 ? 9.508 10.656 0.587 1 97.5 71 GLY B C 1
ATOM 2040 O O . GLY B 1 71 ? 9.773 11.656 1.247 1 97.5 71 GLY B O 1
ATOM 2041 N N . LYS B 1 72 ? 9.977 10.5 -0.663 1 98.06 72 LYS B N 1
ATOM 2042 C CA . LYS B 1 72 ? 10.656 11.562 -1.396 1 98.06 72 LYS B CA 1
ATOM 2043 C C . LYS B 1 72 ? 9.789 12.812 -1.487 1 98.06 72 LYS B C 1
ATOM 2045 O O . LYS B 1 72 ? 10.312 13.938 -1.493 1 98.06 72 LYS B O 1
ATOM 2050 N N . ALA B 1 73 ? 8.492 12.531 -1.487 1 98.56 73 ALA B N 1
ATOM 2051 C CA . ALA B 1 73 ? 7.559 13.648 -1.567 1 98.56 73 ALA B CA 1
ATOM 2052 C C . ALA B 1 73 ? 7.727 14.594 -0.379 1 98.56 73 ALA B C 1
ATOM 2054 O O . ALA B 1 73 ? 7.52 15.805 -0.504 1 98.56 73 ALA B O 1
ATOM 2055 N N . ALA B 1 74 ? 8.078 14.062 0.796 1 97.75 74 ALA B N 1
ATOM 2056 C CA . ALA B 1 74 ? 8.297 14.898 1.969 1 97.75 74 ALA B CA 1
ATOM 2057 C C . ALA B 1 74 ? 9.492 15.828 1.761 1 97.75 74 ALA B C 1
ATOM 2059 O O . ALA B 1 74 ? 9.516 16.938 2.295 1 97.75 74 ALA B O 1
ATOM 2060 N N . GLN B 1 75 ? 10.461 15.367 0.991 1 96.75 75 GLN B N 1
ATOM 2061 C CA . GLN B 1 75 ? 11.57 16.25 0.63 1 96.75 75 GLN B CA 1
ATOM 2062 C C . GLN B 1 75 ? 11.094 17.406 -0.235 1 96.75 75 GLN B C 1
ATOM 2064 O O . GLN B 1 75 ? 11.516 18.547 -0.041 1 96.75 75 GLN B O 1
ATOM 2069 N N . HIS B 1 76 ? 10.203 17.094 -1.172 1 98.19 76 HIS B N 1
ATOM 2070 C CA . HIS B 1 76 ? 9.617 18.141 -2.004 1 98.19 76 HIS B CA 1
ATOM 2071 C C . HIS B 1 76 ? 8.781 19.094 -1.169 1 98.19 76 HIS B C 1
ATOM 2073 O O . HIS B 1 76 ? 8.773 20.297 -1.425 1 98.19 76 HIS B O 1
ATOM 2079 N N . LEU B 1 77 ? 8.109 18.562 -0.223 1 98.5 77 LEU B N 1
ATOM 2080 C CA . LEU B 1 77 ? 7.227 19.344 0.633 1 98.5 77 LEU B CA 1
ATOM 2081 C C . LEU B 1 77 ? 8 20.469 1.328 1 98.5 77 LEU B C 1
ATOM 2083 O O . LEU B 1 77 ? 7.496 21.578 1.456 1 98.5 77 LEU B O 1
ATOM 2087 N N . ARG B 1 78 ? 9.195 20.172 1.774 1 96.75 78 ARG B N 1
ATOM 2088 C CA . ARG B 1 78 ? 10.031 21.141 2.5 1 96.75 78 ARG B CA 1
ATOM 2089 C C . ARG B 1 78 ? 10.234 22.406 1.687 1 96.75 78 ARG B C 1
ATOM 2091 O O . ARG B 1 78 ? 10.43 23.484 2.252 1 96.75 78 ARG B O 1
ATOM 2098 N N . LYS B 1 79 ? 10.117 22.266 0.392 1 97.56 79 LYS B N 1
ATOM 2099 C CA . LYS B 1 79 ? 10.406 23.391 -0.486 1 97.56 79 LYS B CA 1
ATOM 2100 C C . LYS B 1 79 ? 9.133 23.875 -1.186 1 97.56 79 LYS B C 1
ATOM 2102 O O . LYS B 1 79 ? 9.195 24.734 -2.074 1 97.56 79 LYS B O 1
ATOM 2107 N N . ASP B 1 80 ? 8.039 23.359 -0.867 1 98.38 80 ASP B N 1
ATOM 2108 C CA . ASP B 1 80 ? 6.781 23.641 -1.561 1 98.38 80 ASP B CA 1
ATOM 2109 C C . ASP B 1 80 ? 5.895 24.578 -0.744 1 98.38 80 ASP B C 1
ATOM 2111 O O . ASP B 1 80 ? 5 24.125 -0.028 1 98.38 80 ASP B O 1
ATOM 2115 N N . SER B 1 81 ? 6.039 25.859 -0.956 1 98.06 81 SER B N 1
ATOM 2116 C CA . SER B 1 81 ? 5.316 26.844 -0.168 1 98.06 81 SER B CA 1
ATOM 2117 C C . SER B 1 81 ? 3.809 26.734 -0.378 1 98.06 81 SER B C 1
ATOM 2119 O O . SER B 1 81 ? 3.027 26.969 0.542 1 98.06 81 SER B O 1
ATOM 2121 N N . LYS B 1 82 ? 3.41 26.359 -1.574 1 98.19 82 LYS B N 1
ATOM 2122 C CA . LYS B 1 82 ? 1.987 26.203 -1.854 1 98.19 82 LYS B CA 1
ATOM 2123 C C . LYS B 1 82 ? 1.375 25.109 -0.971 1 98.19 82 LYS B C 1
ATOM 2125 O O . LYS B 1 82 ? 0.32 25.328 -0.367 1 98.19 82 LYS B O 1
ATOM 2130 N N . SER B 1 83 ? 2.006 24 -0.908 1 98.69 83 SER B N 1
ATOM 2131 C CA . SER B 1 83 ? 1.542 22.891 -0.086 1 98.69 83 SER B CA 1
ATOM 2132 C C . SER B 1 83 ? 1.596 23.234 1.397 1 98.69 83 SER B C 1
ATOM 2134 O O . SER B 1 83 ? 0.67 22.922 2.148 1 98.69 83 SER B O 1
ATOM 2136 N N . LEU B 1 84 ? 2.707 23.859 1.805 1 98.62 84 LEU B N 1
ATOM 2137 C CA . LEU B 1 84 ? 2.871 24.203 3.213 1 98.62 84 LEU B CA 1
ATOM 2138 C C . LEU B 1 84 ? 1.812 25.203 3.652 1 98.62 84 LEU B C 1
ATOM 2140 O O . LEU B 1 84 ? 1.272 25.109 4.754 1 98.62 84 LEU B O 1
ATOM 2144 N N . ASN B 1 85 ? 1.492 26.172 2.785 1 98.5 85 ASN B N 1
ATOM 2145 C CA . ASN B 1 85 ? 0.441 27.141 3.084 1 98.5 85 ASN B CA 1
ATOM 2146 C C . ASN B 1 85 ? -0.921 26.453 3.215 1 98.5 85 ASN B C 1
ATOM 2148 O O . ASN B 1 85 ? -1.729 26.844 4.062 1 98.5 85 ASN B O 1
ATOM 2152 N N . LEU B 1 86 ? -1.201 25.547 2.352 1 98.75 86 LEU B N 1
ATOM 2153 C CA . LEU B 1 86 ? -2.443 24.781 2.422 1 98.75 86 LEU B CA 1
ATOM 2154 C C . LEU B 1 86 ? -2.547 24.031 3.746 1 98.75 86 LEU B C 1
ATOM 2156 O O . LEU B 1 86 ? -3.584 24.078 4.414 1 98.75 86 LEU B O 1
ATOM 2160 N N . ILE B 1 87 ? -1.486 23.328 4.129 1 98.75 87 ILE B N 1
ATOM 2161 C CA . ILE B 1 87 ? -1.445 22.578 5.383 1 98.75 87 ILE B CA 1
ATOM 2162 C C . ILE B 1 87 ? -1.654 23.531 6.559 1 98.75 87 ILE B C 1
ATOM 2164 O O . ILE B 1 87 ? -2.408 23.234 7.484 1 98.75 87 ILE B O 1
ATOM 2168 N N . GLU B 1 88 ? -0.978 24.688 6.516 1 98.38 88 GLU B N 1
ATOM 2169 C CA . GLU B 1 88 ? -1.141 25.703 7.555 1 98.38 88 GLU B CA 1
ATOM 2170 C C . GLU B 1 88 ? -2.604 26.109 7.695 1 98.38 88 GLU B C 1
ATOM 2172 O O . GLU B 1 88 ? -3.096 26.297 8.812 1 98.38 88 GLU B O 1
ATOM 2177 N N . SER B 1 89 ? -3.193 26.312 6.562 1 98.44 89 SER B N 1
ATOM 2178 C CA . SER B 1 89 ? -4.602 26.688 6.578 1 98.44 89 SER B CA 1
ATOM 2179 C C . SER B 1 89 ? -5.449 25.641 7.297 1 98.44 89 SER B C 1
ATOM 2181 O O . SER B 1 89 ? -6.336 25.984 8.078 1 98.44 89 SER B O 1
ATOM 2183 N N . PHE B 1 90 ? -5.242 24.359 7.062 1 98.75 90 PHE B N 1
ATOM 2184 C CA . PHE B 1 90 ? -5.953 23.281 7.746 1 98.75 90 PHE B CA 1
ATOM 2185 C C . PHE B 1 90 ? -5.691 23.328 9.25 1 98.75 90 PHE B C 1
ATOM 2187 O O . PHE B 1 90 ? -6.613 23.172 10.047 1 98.75 90 PHE B O 1
ATOM 2194 N N . ILE B 1 91 ? -4.43 23.547 9.625 1 97.88 91 ILE B N 1
ATOM 2195 C CA . ILE B 1 91 ? -4.035 23.578 11.031 1 97.88 91 ILE B CA 1
ATOM 2196 C C . ILE B 1 91 ? -4.727 24.75 11.727 1 97.88 91 ILE B C 1
ATOM 2198 O O . ILE B 1 91 ? -5.309 24.578 12.805 1 97.88 91 ILE B O 1
ATOM 2202 N N . LYS B 1 92 ? -4.711 25.906 11.148 1 97.25 92 LYS B N 1
ATOM 2203 C CA . LYS B 1 92 ? -5.289 27.109 11.727 1 97.25 92 LYS B CA 1
ATOM 2204 C C . LYS B 1 92 ? -6.797 26.969 11.922 1 97.25 92 LYS B C 1
ATOM 2206 O O . LYS B 1 92 ? -7.371 27.531 12.852 1 97.25 92 LYS B O 1
ATOM 2211 N N . LYS B 1 93 ? -7.395 26.25 11.094 1 98 93 LYS B N 1
ATOM 2212 C CA . LYS B 1 93 ? -8.836 26.047 11.148 1 98 93 LYS B CA 1
ATOM 2213 C C . LYS B 1 93 ? -9.195 24.859 12.039 1 98 93 LYS B C 1
ATOM 2215 O O . LYS B 1 93 ? -10.344 24.422 12.07 1 98 93 LYS B O 1
ATOM 2220 N N . ASN B 1 94 ? -8.188 24.25 12.688 1 97.44 94 ASN B N 1
ATOM 2221 C CA . ASN B 1 94 ? -8.352 23.125 13.602 1 97.44 94 ASN B CA 1
ATOM 2222 C C . ASN B 1 94 ? -8.945 21.906 12.906 1 97.44 94 ASN B C 1
ATOM 2224 O O . ASN B 1 94 ? -9.805 21.234 13.469 1 97.44 94 ASN B O 1
ATOM 2228 N N . LYS B 1 95 ? -8.633 21.719 11.656 1 98.62 95 LYS B N 1
ATOM 2229 C CA . LYS B 1 95 ? -9.055 20.547 10.906 1 98.62 95 LYS B CA 1
ATOM 2230 C C . LYS B 1 95 ? -8.156 19.344 11.195 1 98.62 95 LYS B C 1
ATOM 2232 O O . LYS B 1 95 ? -7.133 19.484 11.867 1 98.62 95 LYS B O 1
ATOM 2237 N N . ILE B 1 96 ? -8.531 18.188 10.734 1 98.81 96 ILE B N 1
ATOM 2238 C CA . ILE B 1 96 ? -7.809 16.953 10.977 1 98.81 96 ILE B CA 1
ATOM 2239 C C . ILE B 1 96 ? -6.582 16.875 10.07 1 98.81 96 ILE B C 1
ATOM 2241 O O . ILE B 1 96 ? -6.684 17.109 8.859 1 98.81 96 ILE B O 1
ATOM 2245 N N . ILE B 1 97 ? -5.418 16.609 10.672 1 98.81 97 ILE B N 1
ATOM 2246 C CA . ILE B 1 97 ? -4.16 16.438 9.953 1 98.81 97 ILE B CA 1
ATOM 2247 C C . ILE B 1 97 ? -3.67 15 10.078 1 98.81 97 ILE B C 1
ATOM 2249 O O . ILE B 1 97 ? -3.426 14.523 11.188 1 98.81 97 ILE B O 1
ATOM 2253 N N . ILE B 1 98 ? -3.531 14.289 9.008 1 98.94 98 ILE B N 1
ATOM 2254 C CA . ILE B 1 98 ? -3.018 12.93 8.969 1 98.94 98 ILE B CA 1
ATOM 2255 C C . ILE B 1 98 ? -1.664 12.906 8.258 1 98.94 98 ILE B C 1
ATOM 2257 O O . ILE B 1 98 ? -1.559 13.289 7.094 1 98.94 98 ILE B O 1
ATOM 2261 N N . MET B 1 99 ? -0.629 12.539 8.938 1 98.81 99 MET B N 1
ATOM 2262 C CA . MET B 1 99 ? 0.724 12.586 8.391 1 98.81 99 MET B CA 1
ATOM 2263 C C . MET B 1 99 ? 1.502 11.328 8.75 1 98.81 99 MET B C 1
ATOM 2265 O O . MET B 1 99 ? 1.225 10.688 9.766 1 98.81 99 MET B O 1
ATOM 2269 N N . ILE B 1 100 ? 2.473 11.016 7.984 1 98.81 100 ILE B N 1
ATOM 2270 C CA . ILE B 1 100 ? 3.186 9.758 8.211 1 98.81 100 ILE B CA 1
ATOM 2271 C C . ILE B 1 100 ? 4.633 9.898 7.75 1 98.81 100 ILE B C 1
ATOM 2273 O O . ILE B 1 100 ? 4.918 10.617 6.789 1 98.81 100 ILE B O 1
ATOM 2277 N N . CYS B 1 101 ? 5.535 9.094 8.453 1 98.06 101 CYS B N 1
ATOM 2278 C CA . CYS B 1 101 ? 6.93 8.938 8.047 1 98.06 101 CYS B CA 1
ATOM 2279 C C . CYS B 1 101 ? 7.664 10.266 8.086 1 98.06 101 CYS B C 1
ATOM 2281 O O . CYS B 1 101 ? 7.781 10.883 9.141 1 98.06 101 CYS B O 1
ATOM 2283 N N . ASP B 1 102 ? 8.117 10.789 6.996 1 96.75 102 ASP B N 1
ATOM 2284 C CA . ASP B 1 102 ? 8.938 11.992 6.957 1 96.75 102 ASP B CA 1
ATOM 2285 C C . ASP B 1 102 ? 8.07 13.242 6.852 1 96.75 102 ASP B C 1
ATOM 2287 O O . ASP B 1 102 ? 8.562 14.367 6.992 1 96.75 102 ASP B O 1
ATOM 2291 N N . ALA B 1 103 ? 6.793 13.07 6.609 1 97.62 103 ALA B N 1
ATOM 2292 C CA . ALA B 1 103 ? 5.898 14.219 6.445 1 97.62 103 ALA B CA 1
ATOM 2293 C C . ALA B 1 103 ? 5.805 15.031 7.734 1 97.62 103 ALA B C 1
ATOM 2295 O O . ALA B 1 103 ? 5.949 16.25 7.711 1 97.62 103 ALA B O 1
ATOM 2296 N N . PRO B 1 104 ? 5.602 14.406 8.938 1 96.31 104 PRO B N 1
ATOM 2297 C CA . PRO B 1 104 ? 5.586 15.211 10.164 1 96.31 104 PRO B CA 1
ATOM 2298 C C . PRO B 1 104 ? 6.887 15.977 10.391 1 96.31 104 PRO B C 1
ATOM 2300 O O . PRO B 1 104 ? 6.871 17.078 10.938 1 96.31 104 PRO B O 1
ATOM 2303 N N . ASN B 1 105 ? 8.023 15.359 10.016 1 94.5 105 ASN B N 1
ATOM 2304 C CA . ASN B 1 105 ? 9.297 16.078 10.133 1 94.5 105 ASN B CA 1
ATOM 2305 C C . ASN B 1 105 ? 9.305 17.344 9.289 1 94.5 105 ASN B C 1
ATOM 2307 O O . ASN B 1 105 ? 9.711 18.406 9.766 1 94.5 105 ASN B O 1
ATOM 2311 N N . ALA B 1 106 ? 8.859 17.188 8.023 1 95.06 106 ALA B N 1
ATOM 2312 C CA . ALA B 1 106 ? 8.828 18.328 7.113 1 95.06 106 ALA B CA 1
ATOM 2313 C C . ALA B 1 106 ? 7.934 19.438 7.656 1 95.06 106 ALA B C 1
ATOM 2315 O O . ALA B 1 106 ? 8.281 20.625 7.586 1 95.06 106 ALA B O 1
ATOM 2316 N N . ILE B 1 107 ? 6.805 19.062 8.164 1 95.25 107 ILE B N 1
ATOM 2317 C CA . ILE B 1 107 ? 5.844 20.031 8.688 1 95.25 107 ILE B CA 1
ATOM 2318 C C . ILE B 1 107 ? 6.41 20.688 9.945 1 95.25 107 ILE B C 1
ATOM 2320 O O . ILE B 1 107 ? 6.312 21.906 10.117 1 95.25 107 ILE B O 1
ATOM 2324 N N . TYR B 1 108 ? 7.016 19.938 10.789 1 92.12 108 TYR B N 1
ATOM 2325 C CA . TYR B 1 108 ? 7.648 20.484 11.992 1 92.12 108 TYR B CA 1
ATOM 2326 C C . TYR B 1 108 ? 8.75 21.469 11.625 1 92.12 108 TYR B C 1
ATOM 2328 O O . TYR B 1 108 ? 8.828 22.547 12.211 1 92.12 108 TYR B O 1
ATOM 2336 N N . GLU B 1 109 ? 9.586 21.125 10.734 1 91.56 109 GLU B N 1
ATOM 2337 C CA . GLU B 1 109 ? 10.719 21.953 10.312 1 91.56 109 GLU B CA 1
ATOM 2338 C C . GLU B 1 109 ? 10.242 23.266 9.703 1 91.56 109 GLU B C 1
ATOM 2340 O O . GLU B 1 109 ? 11.008 24.234 9.641 1 91.56 109 GLU B O 1
ATOM 2345 N N . SER B 1 110 ? 9.047 23.281 9.227 1 92.19 110 SER B N 1
ATOM 2346 C CA . SER B 1 110 ? 8.477 24.5 8.641 1 92.19 110 SER B CA 1
ATOM 2347 C C . SER B 1 110 ? 7.844 25.375 9.711 1 92.19 110 SER B C 1
ATOM 2349 O O . SER B 1 110 ? 7.246 26.406 9.391 1 92.19 110 SER B O 1
ATOM 2351 N N . ASN B 1 111 ? 7.832 24.922 10.969 1 90.94 111 ASN B N 1
ATOM 2352 C CA . ASN B 1 111 ? 7.324 25.656 12.125 1 90.94 111 ASN B CA 1
ATOM 2353 C C . ASN B 1 111 ? 5.801 25.734 12.109 1 90.94 111 ASN B C 1
ATOM 2355 O O . ASN B 1 111 ? 5.223 26.719 12.57 1 90.94 111 ASN B O 1
ATOM 2359 N N . LEU B 1 112 ? 5.227 24.75 11.516 1 93.19 112 LEU B N 1
ATOM 2360 C CA . LEU B 1 112 ? 3.77 24.734 11.445 1 93.19 112 LEU B CA 1
ATOM 2361 C C . LEU B 1 112 ? 3.174 23.969 12.625 1 93.19 112 LEU B C 1
ATOM 2363 O O . LEU B 1 112 ? 1.996 24.125 12.945 1 93.19 112 LEU B O 1
ATOM 2367 N N . LEU B 1 113 ? 3.973 23.062 13.203 1 89.94 113 LEU B N 1
ATOM 2368 C CA . LEU B 1 113 ? 3.504 22.328 14.367 1 89.94 113 LEU B CA 1
ATOM 2369 C C . LEU B 1 113 ? 3.869 23.047 15.656 1 89.94 113 LEU B C 1
ATOM 2371 O O . LEU B 1 113 ? 5.043 23.328 15.914 1 89.94 113 LEU B O 1
ATOM 2375 N N . LYS B 1 114 ? 2.885 23.359 16.406 1 87.25 114 LYS B N 1
ATOM 2376 C CA . LYS B 1 114 ? 3.131 23.984 17.703 1 87.25 114 LYS B CA 1
ATOM 2377 C C . LYS B 1 114 ? 3.936 23.062 18.609 1 87.25 114 LYS B C 1
ATOM 2379 O O . LYS B 1 114 ? 3.879 21.844 18.469 1 87.25 114 LYS B O 1
ATOM 2384 N N . LYS B 1 115 ? 4.535 23.625 19.609 1 84.12 115 LYS B N 1
ATOM 2385 C CA . LYS B 1 115 ? 5.457 22.906 20.484 1 84.12 115 LYS B CA 1
ATOM 2386 C C . LYS B 1 115 ? 4.715 21.891 21.359 1 84.12 115 LYS B C 1
ATOM 2388 O O . LYS B 1 115 ? 5.309 20.922 21.828 1 84.12 115 LYS B O 1
ATOM 2393 N N . ASP B 1 116 ? 3.439 22.078 21.5 1 87.69 116 ASP B N 1
ATOM 2394 C CA . ASP B 1 116 ? 2.684 21.203 22.391 1 87.69 116 ASP B CA 1
ATOM 2395 C C . ASP B 1 116 ? 2.07 20.031 21.609 1 87.69 116 ASP B C 1
ATOM 2397 O O . ASP B 1 116 ? 1.451 19.141 22.203 1 87.69 116 ASP B O 1
ATOM 2401 N N . ILE B 1 117 ? 2.287 20.047 20.375 1 91.69 117 ILE B N 1
ATOM 2402 C CA . ILE B 1 117 ? 1.711 18.969 19.578 1 91.69 117 ILE B CA 1
ATOM 2403 C C . ILE B 1 117 ? 2.598 17.734 19.672 1 91.69 117 ILE B C 1
ATOM 2405 O O . ILE B 1 117 ? 3.799 17.797 19.406 1 91.69 117 ILE B O 1
ATOM 2409 N N . ILE B 1 118 ? 1.962 16.609 20.047 1 94 118 ILE B N 1
ATOM 2410 C CA . ILE B 1 118 ? 2.664 15.344 20.172 1 94 118 ILE B CA 1
ATOM 2411 C C . ILE B 1 118 ? 2.447 14.516 18.906 1 94 118 ILE B C 1
ATOM 2413 O O . ILE B 1 118 ? 1.318 14.391 18.422 1 94 118 ILE B O 1
ATOM 2417 N N . PHE B 1 119 ? 3.502 14.016 18.328 1 95.38 119 PHE B N 1
ATOM 2418 C CA . PHE B 1 119 ? 3.41 13.219 17.109 1 95.38 119 PHE B CA 1
ATOM 2419 C C . PHE B 1 119 ? 4.539 12.203 17.031 1 95.38 119 PHE B C 1
ATOM 2421 O O . PHE B 1 119 ? 5.414 12.172 17.906 1 95.38 119 PHE B O 1
ATOM 2428 N N . THR B 1 120 ? 4.461 11.273 16.156 1 96.12 120 THR B N 1
ATOM 2429 C CA . THR B 1 120 ? 5.555 10.391 15.781 1 96.12 120 THR B CA 1
ATOM 2430 C C . THR B 1 120 ? 5.953 10.617 14.32 1 96.12 120 THR B C 1
ATOM 2432 O O . THR B 1 120 ? 5.223 11.266 13.57 1 96.12 120 THR B O 1
ATOM 2435 N N . SER B 1 121 ? 7.129 10.219 13.938 1 96.12 121 SER B N 1
ATOM 2436 C CA . SER B 1 121 ? 7.684 10.391 12.602 1 96.12 121 SER B CA 1
ATOM 2437 C C . SER B 1 121 ? 8.875 9.469 12.375 1 96.12 121 SER B C 1
ATOM 2439 O O . SER B 1 121 ? 9.383 8.859 13.32 1 96.12 121 SER B O 1
ATOM 2441 N N . TYR B 1 122 ? 9.219 9.336 11.141 1 96.12 122 TYR B N 1
ATOM 2442 C CA . TYR B 1 122 ? 10.461 8.625 10.852 1 96.12 122 TYR B CA 1
ATOM 2443 C C . TYR B 1 122 ? 11.641 9.258 11.57 1 96.12 122 TYR B C 1
ATOM 2445 O O . TYR B 1 122 ? 11.773 10.484 11.594 1 96.12 122 TYR B O 1
ATOM 2453 N N . PRO B 1 123 ? 12.5 8.469 12.188 1 92.75 123 PRO B N 1
ATOM 2454 C CA . PRO B 1 123 ? 13.617 9.047 12.938 1 92.75 123 PRO B CA 1
ATOM 2455 C C . PRO B 1 123 ? 14.695 9.633 12.031 1 92.75 123 PRO B C 1
ATOM 2457 O O . PRO B 1 123 ? 15.352 8.891 11.281 1 92.75 123 PRO B O 1
ATOM 2460 N N . VAL B 1 124 ? 14.789 10.906 11.953 1 86.94 124 VAL B N 1
ATOM 2461 C CA . VAL B 1 124 ? 15.859 11.586 11.234 1 86.94 124 VAL B CA 1
ATOM 2462 C C . VAL B 1 124 ? 16.688 12.414 12.211 1 86.94 124 VAL B C 1
ATOM 2464 O O . VAL B 1 124 ? 16.219 12.781 13.289 1 86.94 124 VAL B O 1
ATOM 2467 N N . GLU B 1 125 ? 17.922 12.648 11.906 1 78.94 125 GLU B N 1
ATOM 2468 C CA . GLU B 1 125 ? 18.875 13.312 12.797 1 78.94 125 GLU B CA 1
ATOM 2469 C C . GLU B 1 125 ? 18.359 14.688 13.219 1 78.94 125 GLU B C 1
ATOM 2471 O O . GLU B 1 125 ? 18.5 15.078 14.375 1 78.94 125 GLU B O 1
ATOM 2476 N N . SER B 1 126 ? 17.859 15.391 12.359 1 70.25 126 SER B N 1
ATOM 2477 C CA . SER B 1 126 ? 17.391 16.734 12.648 1 70.25 126 SER B CA 1
ATOM 2478 C C . SER B 1 126 ? 16.312 16.734 13.727 1 70.25 126 SER B C 1
ATOM 2480 O O . SER B 1 126 ? 16.172 17.719 14.461 1 70.25 126 SER B O 1
ATOM 2482 N N . ILE B 1 127 ? 15.688 15.711 13.742 1 68.88 127 ILE B N 1
ATOM 2483 C CA . ILE B 1 127 ? 14.547 15.656 14.648 1 68.88 127 ILE B CA 1
ATOM 2484 C C . ILE B 1 127 ? 14.953 14.969 15.945 1 68.88 127 ILE B C 1
ATOM 2486 O O . ILE B 1 127 ? 14.375 15.227 17 1 68.88 127 ILE B O 1
ATOM 2490 N N . LEU B 1 128 ? 15.891 14.133 15.75 1 62.12 128 LEU B N 1
ATOM 2491 C CA . LEU B 1 128 ? 16.312 13.383 16.922 1 62.12 128 LEU B CA 1
ATOM 2492 C C . LEU B 1 128 ? 16.859 14.312 18 1 62.12 128 LEU B C 1
ATOM 2494 O O . LEU B 1 128 ? 16.859 13.969 19.188 1 62.12 128 LEU B O 1
ATOM 2498 N N . LYS B 1 129 ? 17.484 15.453 17.516 1 59.97 129 LYS B N 1
ATOM 2499 C CA . LYS B 1 129 ? 17.969 16.422 18.484 1 59.97 129 LYS B CA 1
ATOM 2500 C C . LYS B 1 129 ? 16.812 17.125 19.188 1 59.97 129 LYS B C 1
ATOM 2502 O O . LYS B 1 129 ? 17.016 17.797 20.203 1 59.97 129 LYS B O 1
ATOM 2507 N N . LEU B 1 130 ? 15.859 17.188 18.5 1 58 130 LEU B N 1
ATOM 2508 C CA . LEU B 1 130 ? 14.695 17.812 19.094 1 58 130 LEU B CA 1
ATOM 2509 C C . LEU B 1 130 ? 14.305 17.109 20.391 1 58 130 LEU B C 1
ATOM 2511 O O . LEU B 1 130 ? 14.523 15.906 20.531 1 58 130 LEU B O 1
ATOM 2515 N N . LYS B 1 131 ? 14.844 17.641 21.469 1 51.03 131 LYS B N 1
ATOM 2516 C CA . LYS B 1 131 ? 14.359 17.109 22.75 1 51.03 131 LYS B CA 1
ATOM 2517 C C . LYS B 1 131 ? 12.992 16.453 22.578 1 51.03 131 LYS B C 1
ATOM 2519 O O . LYS B 1 131 ? 12.195 16.875 21.734 1 51.03 131 LYS B O 1
ATOM 2524 N N . PRO B 1 132 ? 12.82 15.07 23.141 1 50.88 132 PRO B N 1
ATOM 2525 C CA . PRO B 1 132 ? 11.688 14.148 23.047 1 50.88 132 PRO B CA 1
ATOM 2526 C C . PRO B 1 132 ? 10.336 14.859 23.125 1 50.88 132 PRO B C 1
ATOM 2528 O O . PRO B 1 132 ? 9.297 14.203 23.156 1 50.88 132 PRO B O 1
ATOM 2531 N N . ILE B 1 133 ? 10.133 15.938 23.766 1 54.78 133 ILE B N 1
ATOM 2532 C CA . ILE B 1 133 ? 8.812 16.062 24.375 1 54.78 133 ILE B CA 1
ATOM 2533 C C . ILE B 1 133 ? 7.738 15.984 23.297 1 54.78 133 ILE B C 1
ATOM 2535 O O . ILE B 1 133 ? 6.645 15.461 23.531 1 54.78 133 ILE B O 1
ATOM 2539 N N . GLN B 1 134 ? 7.996 16.391 22.094 1 81.44 134 GLN B N 1
ATOM 2540 C CA . GLN B 1 134 ? 6.918 16.516 21.125 1 81.44 134 GLN B CA 1
ATOM 2541 C C . GLN B 1 134 ? 6.84 15.289 20.234 1 81.44 134 GLN B C 1
ATOM 2543 O O . GLN B 1 134 ? 5.789 14.648 20.125 1 81.44 134 GLN B O 1
ATOM 2548 N N . ARG B 1 135 ? 8.047 14.766 19.844 1 86.38 135 ARG B N 1
ATOM 2549 C CA . ARG B 1 135 ? 8.062 13.578 19 1 86.38 135 ARG B CA 1
ATOM 2550 C C . ARG B 1 135 ? 8.289 12.32 19.828 1 86.38 135 ARG B C 1
ATOM 2552 O O . ARG B 1 135 ? 9.273 12.234 20.578 1 86.38 135 ARG B O 1
ATOM 2559 N N . ASN B 1 136 ? 7.367 11.352 19.719 1 87.19 136 ASN B N 1
ATOM 2560 C CA . ASN B 1 136 ? 7.609 10.117 20.453 1 87.19 136 ASN B CA 1
ATOM 2561 C C . ASN B 1 136 ? 7.844 8.938 19.516 1 87.19 136 ASN B C 1
ATOM 2563 O O . ASN B 1 136 ? 7.855 9.102 18.297 1 87.19 136 ASN B O 1
ATOM 2567 N N . GLU B 1 137 ? 8.125 7.695 20.156 1 89.75 137 GLU B N 1
ATOM 2568 C CA . GLU B 1 137 ? 8.586 6.547 19.375 1 89.75 137 GLU B CA 1
ATOM 2569 C C . GLU B 1 137 ? 7.445 5.559 19.125 1 89.75 137 GLU B C 1
ATOM 2571 O O . GLU B 1 137 ? 7.668 4.469 18.594 1 89.75 137 GLU B O 1
ATOM 2576 N N . ASP B 1 138 ? 6.25 5.949 19.484 1 95 138 ASP B N 1
ATOM 2577 C CA . ASP B 1 138 ? 5.109 5.078 19.219 1 95 138 ASP B CA 1
ATOM 2578 C C . ASP B 1 138 ? 4.91 4.898 17.719 1 95 138 ASP B C 1
ATOM 2580 O O . ASP B 1 138 ? 5.332 5.742 16.922 1 95 138 ASP B O 1
ATOM 2584 N N . ASN B 1 139 ? 4.305 3.836 17.328 1 97.88 139 ASN B N 1
ATOM 2585 C CA . ASN B 1 139 ? 4.098 3.537 15.922 1 97.88 139 ASN B CA 1
ATOM 2586 C C . ASN B 1 139 ? 3.078 4.48 15.289 1 97.88 139 ASN B C 1
ATOM 2588 O O . ASN B 1 139 ? 3.246 4.91 14.148 1 97.88 139 ASN B O 1
ATOM 2592 N N . VAL B 1 140 ? 1.982 4.703 16.016 1 98.62 140 VAL B N 1
ATOM 2593 C CA . VAL B 1 140 ? 0.901 5.598 15.625 1 98.62 140 VAL B CA 1
ATOM 2594 C C . VAL B 1 140 ? 0.502 6.484 16.797 1 98.62 140 VAL B C 1
ATOM 2596 O O . VAL B 1 140 ? 0.351 6.004 17.922 1 98.62 140 VAL B O 1
ATOM 2599 N N . VAL B 1 141 ? 0.345 7.797 16.562 1 97.94 141 VAL B N 1
ATOM 2600 C CA . VAL B 1 141 ? 0.003 8.758 17.594 1 97.94 141 VAL B CA 1
ATOM 2601 C C . VAL B 1 141 ? -1.195 9.594 17.156 1 97.94 141 VAL B C 1
ATOM 2603 O O . VAL B 1 141 ? -1.26 10.039 16.016 1 97.94 141 VAL B O 1
ATOM 2606 N N . TYR B 1 142 ? -2.199 9.664 18.016 1 98.44 142 TYR B N 1
ATOM 2607 C CA . TYR B 1 142 ? -3.297 10.617 17.891 1 98.44 142 TYR B CA 1
ATOM 2608 C C . TYR B 1 142 ? -3.271 11.625 19.031 1 98.44 142 TYR B C 1
ATOM 2610 O O . TYR B 1 142 ? -3.318 11.25 20.203 1 98.44 142 TYR B O 1
ATOM 2618 N N . TYR B 1 143 ? -3.086 12.891 18.656 1 97.25 143 TYR B N 1
ATOM 2619 C CA . TYR B 1 143 ? -3.072 13.969 19.625 1 97.25 143 TYR B CA 1
ATOM 2620 C C . TYR B 1 143 ? -3.838 15.188 19.109 1 97.25 143 TYR B C 1
ATOM 2622 O O . TYR B 1 143 ? -3.438 15.805 18.125 1 97.25 143 TYR B O 1
ATOM 2630 N N . LYS B 1 144 ? -4.941 15.516 19.812 1 95.44 144 LYS B N 1
ATOM 2631 C CA . LYS B 1 144 ? -5.84 16.578 19.359 1 95.44 144 LYS B CA 1
ATOM 2632 C C . LYS B 1 144 ? -6.387 16.281 17.969 1 95.44 144 LYS B C 1
ATOM 2634 O O . LYS B 1 144 ? -7.105 15.305 17.766 1 95.44 144 LYS B O 1
ATOM 2639 N N . ASN B 1 145 ? -5.977 17.016 16.938 1 97.12 145 ASN B N 1
ATOM 2640 C CA . ASN B 1 145 ? -6.48 16.797 15.594 1 97.12 145 ASN B CA 1
ATOM 2641 C C . ASN B 1 145 ? -5.391 16.266 14.664 1 97.12 145 ASN B C 1
ATOM 2643 O O . ASN B 1 145 ? -5.566 16.234 13.445 1 97.12 145 ASN B O 1
ATOM 2647 N N . PHE B 1 146 ? -4.316 15.766 15.328 1 98.12 146 PHE B N 1
ATOM 2648 C CA . PHE B 1 146 ? -3.182 15.297 14.547 1 98.12 146 PHE B CA 1
ATOM 2649 C C . PHE B 1 146 ? -3.051 13.781 14.641 1 98.12 146 PHE B C 1
ATOM 2651 O O . PHE B 1 146 ? -2.98 13.227 15.742 1 98.12 146 PHE B O 1
ATOM 2658 N N . PHE B 1 147 ? -3.074 13.141 13.492 1 98.81 147 PHE B N 1
ATOM 2659 C CA . PHE B 1 147 ? -2.691 11.742 13.367 1 98.81 147 PHE B CA 1
ATOM 2660 C C . PHE B 1 147 ? -1.312 11.609 12.734 1 98.81 147 PHE B C 1
ATOM 2662 O O . PHE B 1 147 ? -1.011 12.281 11.742 1 98.81 147 PHE B O 1
ATOM 2669 N N . SER B 1 148 ? -0.458 10.797 13.328 1 98.5 148 SER B N 1
ATOM 2670 C CA . SER B 1 148 ? 0.862 10.562 12.75 1 98.5 148 SER B CA 1
ATOM 2671 C C . SER B 1 148 ? 1.276 9.102 12.891 1 98.5 148 SER B C 1
ATOM 2673 O O . SER B 1 148 ? 0.876 8.43 13.844 1 98.5 148 SER B O 1
ATOM 2675 N N . ALA B 1 149 ? 1.995 8.633 11.977 1 98.81 149 ALA B N 1
ATOM 2676 C CA . ALA B 1 149 ? 2.604 7.305 12.047 1 98.81 149 ALA B CA 1
ATOM 2677 C C . ALA B 1 149 ? 4.098 7.371 11.758 1 98.81 149 ALA B C 1
ATOM 2679 O O . ALA B 1 149 ? 4.547 8.219 10.977 1 98.81 149 ALA B O 1
ATOM 2680 N N . LYS B 1 150 ? 4.809 6.477 12.281 1 97.75 150 LYS B N 1
ATOM 2681 C CA . LYS B 1 150 ? 6.27 6.523 12.352 1 97.75 150 LYS B CA 1
ATOM 2682 C C . LYS B 1 150 ? 6.887 6.277 10.977 1 97.75 150 LYS B C 1
ATOM 2684 O O . LYS B 1 150 ? 7.902 6.883 10.633 1 97.75 150 LYS B O 1
ATOM 2689 N N . SER B 1 151 ? 6.312 5.344 10.25 1 98.44 151 SER B N 1
ATOM 2690 C CA . SER B 1 151 ? 6.926 4.918 8.992 1 98.44 151 SER B CA 1
ATOM 2691 C C . SER B 1 151 ? 5.922 4.188 8.109 1 98.44 151 SER B C 1
ATOM 2693 O O . SER B 1 151 ? 4.77 3.992 8.5 1 98.44 151 SER B O 1
ATOM 2695 N N . ALA B 1 152 ? 6.383 3.781 6.934 1 98.69 152 ALA B N 1
ATOM 2696 C CA . ALA B 1 152 ? 5.531 3.199 5.898 1 98.69 152 ALA B CA 1
ATOM 2697 C C . ALA B 1 152 ? 4.855 1.924 6.395 1 98.69 152 ALA B C 1
ATOM 2699 O O . ALA B 1 152 ? 3.707 1.645 6.039 1 98.69 152 ALA B O 1
ATOM 2700 N N . ALA B 1 153 ? 5.504 1.167 7.223 1 98.62 153 ALA B N 1
ATOM 2701 C CA . ALA B 1 153 ? 4.992 -0.123 7.676 1 98.62 153 ALA B CA 1
ATOM 2702 C C . ALA B 1 153 ? 3.746 0.055 8.539 1 98.62 153 ALA B C 1
ATOM 2704 O O . ALA B 1 153 ? 3.012 -0.904 8.789 1 98.62 153 ALA B O 1
ATOM 2705 N N . PHE B 1 154 ? 3.488 1.271 8.969 1 98.81 154 PHE B N 1
ATOM 2706 C CA . PHE B 1 154 ? 2.389 1.499 9.898 1 98.81 154 PHE B CA 1
ATOM 2707 C C . PHE B 1 154 ? 1.238 2.223 9.211 1 98.81 154 PHE B C 1
ATOM 2709 O O . PHE B 1 154 ? 0.354 2.768 9.875 1 98.81 154 PHE B O 1
ATOM 2716 N N . SER B 1 155 ? 1.248 2.211 7.902 1 98.94 155 SER B N 1
ATOM 2717 C CA . SER B 1 155 ? 0.271 2.961 7.121 1 98.94 155 SER B CA 1
ATOM 2718 C C . SER B 1 155 ? -1.138 2.414 7.324 1 98.94 155 SER B C 1
ATOM 2720 O O . SER B 1 155 ? -2.098 3.18 7.434 1 98.94 155 SER B O 1
ATOM 2722 N N . ILE B 1 156 ? -1.3 1.095 7.371 1 98.94 156 ILE B N 1
ATOM 2723 C CA . ILE B 1 156 ? -2.613 0.508 7.613 1 98.94 156 ILE B CA 1
ATOM 2724 C C . ILE B 1 156 ? -3.082 0.85 9.023 1 98.94 156 ILE B C 1
ATOM 2726 O O . ILE B 1 156 ? -4.227 1.261 9.227 1 98.94 156 ILE B O 1
ATOM 2730 N N . GLU B 1 157 ? -2.193 0.734 9.992 1 98.88 157 GLU B N 1
ATOM 2731 C CA . GLU B 1 157 ? -2.518 1.062 11.375 1 98.88 157 GLU B CA 1
ATOM 2732 C C . GLU B 1 157 ? -2.938 2.523 11.516 1 98.88 157 GLU B C 1
ATOM 2734 O O . GLU B 1 157 ? -3.818 2.85 12.312 1 98.88 157 GLU B O 1
ATOM 2739 N N . LEU B 1 158 ? -2.254 3.393 10.789 1 98.94 158 LEU B N 1
ATOM 2740 C CA . LEU B 1 158 ? -2.635 4.801 10.797 1 98.94 158 LEU B CA 1
ATOM 2741 C C . LEU B 1 158 ? -4.074 4.973 10.32 1 98.94 158 LEU B C 1
ATOM 2743 O O . LEU B 1 158 ? -4.859 5.684 10.961 1 98.94 158 LEU B O 1
ATOM 2747 N N . GLY B 1 159 ? -4.449 4.332 9.164 1 98.94 159 GLY B N 1
ATOM 2748 C CA . GLY B 1 159 ? -5.82 4.379 8.68 1 98.94 159 GLY B CA 1
ATOM 2749 C C . GLY B 1 159 ? -6.824 3.865 9.695 1 98.94 159 GLY B C 1
ATOM 2750 O O . GLY B 1 159 ? -7.883 4.469 9.891 1 98.94 159 GLY B O 1
ATOM 2751 N N . LEU B 1 160 ? -6.457 2.77 10.359 1 98.94 160 LEU B N 1
ATOM 2752 C CA . LEU B 1 160 ? -7.352 2.17 11.344 1 98.94 160 LEU B CA 1
ATOM 2753 C C . LEU B 1 160 ? -7.551 3.1 12.531 1 98.94 160 LEU B C 1
ATOM 2755 O O . LEU B 1 160 ? -8.656 3.188 13.078 1 98.94 160 LEU B O 1
ATOM 2759 N N . LYS B 1 161 ? -6.477 3.756 12.953 1 98.94 161 LYS B N 1
ATOM 2760 C CA . LYS B 1 161 ? -6.586 4.707 14.055 1 98.94 161 LYS B CA 1
ATOM 2761 C C . LYS B 1 161 ? -7.523 5.855 13.695 1 98.94 161 LYS B C 1
ATOM 2763 O O . LYS B 1 161 ? -8.312 6.305 14.531 1 98.94 161 LYS B O 1
ATOM 2768 N N . VAL B 1 162 ? -7.438 6.348 12.453 1 98.94 162 VAL B N 1
ATOM 2769 C CA . VAL B 1 162 ? -8.32 7.41 11.984 1 98.94 162 VAL B CA 1
ATOM 2770 C C . VAL B 1 162 ? -9.773 6.938 12.047 1 98.94 162 VAL B C 1
ATOM 2772 O O . VAL B 1 162 ? -10.641 7.652 12.555 1 98.94 162 VAL B O 1
ATOM 2775 N N . ILE B 1 163 ? -10.078 5.723 11.586 1 98.88 163 ILE B N 1
ATOM 2776 C CA . ILE B 1 163 ? -11.43 5.164 11.617 1 98.88 163 ILE B CA 1
ATOM 2777 C C . ILE B 1 163 ? -11.906 5.039 13.062 1 98.88 163 ILE B C 1
ATOM 2779 O O . ILE B 1 163 ? -13.047 5.375 13.375 1 98.88 163 ILE B O 1
ATOM 2783 N N . GLU B 1 164 ? -11.016 4.535 13.906 1 98.88 164 GLU B N 1
ATOM 2784 C CA . GLU B 1 164 ? -11.352 4.344 15.312 1 98.88 164 GLU B CA 1
ATOM 2785 C C . GLU B 1 164 ? -11.812 5.648 15.953 1 98.88 164 GLU B C 1
ATOM 2787 O O . GLU B 1 164 ? -12.812 5.672 16.672 1 98.88 164 GLU B O 1
ATOM 2792 N N . VAL B 1 165 ? -11.102 6.734 15.719 1 98.75 165 VAL B N 1
ATOM 2793 C CA . VAL B 1 165 ? -11.328 8.008 16.375 1 98.75 165 VAL B CA 1
ATOM 2794 C C . VAL B 1 165 ? -12.516 8.727 15.734 1 98.75 165 VAL B C 1
ATOM 2796 O O . VAL B 1 165 ? -13.352 9.305 16.438 1 98.75 165 VAL B O 1
ATOM 2799 N N . LEU B 1 166 ? -12.633 8.688 14.383 1 98.38 166 LEU B N 1
ATOM 2800 C CA . LEU B 1 166 ? -13.57 9.562 13.688 1 98.38 166 LEU B CA 1
ATOM 2801 C C . LEU B 1 166 ? -14.891 8.844 13.414 1 98.38 166 LEU B C 1
ATOM 2803 O O . LEU B 1 166 ? -15.906 9.484 13.156 1 98.38 166 LEU B O 1
ATOM 2807 N N . LYS B 1 167 ? -14.859 7.539 13.375 1 98 167 LYS B N 1
ATOM 2808 C CA . LYS B 1 167 ? -16.094 6.777 13.188 1 98 167 LYS B CA 1
ATOM 2809 C C . LYS B 1 167 ? -16.438 5.988 14.445 1 98 167 LYS B C 1
ATOM 2811 O O . LYS B 1 167 ? -17.234 6.445 15.273 1 98 167 LYS B O 1
ATOM 2816 N N . SER B 1 168 ? -15.664 4.824 14.672 1 98.56 168 SER B N 1
ATOM 2817 C CA . SER B 1 168 ? -15.875 4.062 15.898 1 98.56 168 SER B CA 1
ATOM 2818 C C . SER B 1 168 ? -14.844 2.945 16.031 1 98.56 168 SER B C 1
ATOM 2820 O O . SER B 1 168 ? -14.305 2.465 15.039 1 98.56 168 SER B O 1
ATOM 2822 N N . LYS B 1 169 ? -14.719 2.582 17.297 1 98.44 169 LYS B N 1
ATOM 2823 C CA . LYS B 1 169 ? -13.867 1.432 17.578 1 98.44 169 LYS B CA 1
ATOM 2824 C C . LYS B 1 169 ? -14.398 0.172 16.906 1 98.44 169 LYS B C 1
ATOM 2826 O O . LYS B 1 169 ? -13.625 -0.629 16.375 1 98.44 169 LYS B O 1
ATOM 2831 N N . GLN B 1 170 ? -15.641 0.014 16.875 1 98.5 170 GLN B N 1
ATOM 2832 C CA . GLN B 1 170 ? -16.297 -1.145 16.281 1 98.5 170 GLN B CA 1
ATOM 2833 C C . GLN B 1 170 ? -16 -1.233 14.781 1 98.5 170 GLN B C 1
ATOM 2835 O O . GLN B 1 170 ? -15.672 -2.307 14.273 1 98.5 170 GLN B O 1
ATOM 2840 N N . GLU B 1 171 ? -16.109 -0.122 14.086 1 98.5 171 GLU B N 1
ATOM 2841 C CA . GLU B 1 171 ? -15.844 -0.117 12.648 1 98.5 171 GLU B CA 1
ATOM 2842 C C . GLU B 1 171 ? -14.367 -0.359 12.352 1 98.5 171 GLU B C 1
ATOM 2844 O O . GLU B 1 171 ? -14.023 -1.037 11.383 1 98.5 171 GLU B O 1
ATOM 2849 N N . SER B 1 172 ? -13.539 0.264 13.172 1 98.75 172 SER B N 1
ATOM 2850 C CA . SER B 1 172 ? -12.109 0.028 13.016 1 98.75 172 SER B CA 1
ATOM 2851 C C . SER B 1 172 ? -11.773 -1.453 13.164 1 98.75 172 SER B C 1
ATOM 2853 O O . SER B 1 172 ? -10.977 -1.994 12.391 1 98.75 172 SER B O 1
ATOM 2855 N N . GLU B 1 173 ? -12.336 -2.105 14.125 1 98.5 173 GLU B N 1
ATOM 2856 C CA . GLU B 1 173 ? -12.125 -3.533 14.352 1 98.5 173 GLU B CA 1
ATOM 2857 C C . GLU B 1 173 ? -12.672 -4.363 13.195 1 98.5 173 GLU B C 1
ATOM 2859 O O . GLU B 1 173 ? -12.062 -5.355 12.789 1 98.5 173 GLU B O 1
ATOM 2864 N N . ARG B 1 174 ? -13.773 -3.975 12.672 1 98.25 174 ARG B N 1
ATOM 2865 C CA . ARG B 1 174 ? -14.344 -4.668 11.523 1 98.25 174 ARG B CA 1
ATOM 2866 C C . ARG B 1 174 ? -13.406 -4.605 10.328 1 98.25 174 ARG B C 1
ATOM 2868 O O . ARG B 1 174 ? -13.133 -5.629 9.695 1 98.25 174 ARG B O 1
ATOM 2875 N N . VAL B 1 175 ? -12.93 -3.4 10.023 1 98.62 175 VAL B N 1
ATOM 2876 C CA . VAL B 1 175 ? -12.016 -3.211 8.906 1 98.62 175 VAL B CA 1
ATOM 2877 C C . VAL B 1 175 ? -10.734 -4.004 9.148 1 98.62 175 VAL B C 1
ATOM 2879 O O . VAL B 1 175 ? -10.203 -4.645 8.234 1 98.62 175 VAL B O 1
ATOM 2882 N N . SER B 1 176 ? -10.258 -3.959 10.398 1 98.69 176 SER B N 1
ATOM 2883 C CA . SER B 1 176 ? -9.055 -4.688 10.773 1 98.69 176 SER B CA 1
ATOM 2884 C C . SER B 1 176 ? -9.219 -6.188 10.547 1 98.69 176 SER B C 1
ATOM 2886 O O . SER B 1 176 ? -8.336 -6.84 9.992 1 98.69 176 SER B O 1
ATOM 2888 N N . LYS B 1 177 ? -10.297 -6.75 10.977 1 97.81 177 LYS B N 1
ATOM 2889 C CA . LYS B 1 177 ? -10.57 -8.172 10.805 1 97.81 177 LYS B CA 1
ATOM 2890 C C . LYS B 1 177 ? -10.555 -8.562 9.336 1 97.81 177 LYS B C 1
ATOM 2892 O O . LYS B 1 177 ? -9.984 -9.594 8.961 1 97.81 177 LYS B O 1
ATOM 2897 N N . ASN B 1 178 ? -11.094 -7.734 8.516 1 96.69 178 ASN B N 1
ATOM 2898 C CA . ASN B 1 178 ? -11.117 -7.988 7.082 1 96.69 178 ASN B CA 1
ATOM 2899 C C . ASN B 1 178 ? -9.711 -7.93 6.484 1 96.69 178 ASN B C 1
ATOM 2901 O O . ASN B 1 178 ? -9.344 -8.773 5.664 1 96.69 178 ASN B O 1
ATOM 2905 N N . LEU B 1 179 ? -8.891 -6.965 6.895 1 98.38 179 LEU B N 1
ATOM 2906 C CA . LEU B 1 179 ? -7.555 -6.762 6.352 1 98.38 179 LEU B CA 1
ATOM 2907 C C . LEU B 1 179 ? -6.617 -7.883 6.781 1 98.38 179 LEU B C 1
ATOM 2909 O O . LEU B 1 179 ? -5.715 -8.266 6.035 1 98.38 179 LEU B O 1
ATOM 2913 N N . TRP B 1 180 ? -6.863 -8.469 7.98 1 98 180 TRP B N 1
ATOM 2914 C CA . TRP B 1 180 ? -5.969 -9.5 8.508 1 98 180 TRP B CA 1
ATOM 2915 C C . TRP B 1 180 ? -6.5 -10.891 8.203 1 98 180 TRP B C 1
ATOM 2917 O O . TRP B 1 180 ? -5.891 -11.891 8.586 1 98 180 TRP B O 1
ATOM 2927 N N . GLY B 1 181 ? -7.625 -10.969 7.52 1 94.25 181 GLY B N 1
ATOM 2928 C CA . GLY B 1 181 ? -8.188 -12.25 7.125 1 94.25 181 GLY B CA 1
ATOM 2929 C C . GLY B 1 181 ? -8.805 -13.016 8.281 1 94.25 181 GLY B C 1
ATOM 2930 O O . GLY B 1 181 ? -8.602 -14.227 8.414 1 94.25 181 GLY B O 1
ATOM 2931 N N . ASN B 1 182 ? -9.477 -12.375 9.188 1 86.88 182 ASN B N 1
ATOM 2932 C CA . ASN B 1 182 ? -10.164 -12.984 10.32 1 86.88 182 ASN B CA 1
ATOM 2933 C C . ASN B 1 182 ? -11.68 -12.812 10.211 1 86.88 182 ASN B C 1
ATOM 2935 O O . ASN B 1 182 ? -12.156 -11.883 9.562 1 86.88 182 ASN B O 1
#

Foldseek 3Di:
DAEEEEAAAQFAPLQVCQLVVLLVLLVPHPHYFYEYQPPDQWHAHNVRPDIDGHDHDDDLVVGQEYEYGDDVRLVVLLVDVRNLVSVLVCVVVQGAYEYEACNVVSNVVVVSDDQQAAEEYADDPVCVVVPDRHYDDDQWDDDRRYTYGHHSVCSNVSNLVCSCVVPHPVSSVVSVCVVVVD/DAEEEEAAAQFAPLQVCQLVVLLVLLVPHPHYFYEYQPPDQWHAHNVRPDIDGHDHDDDLVVGQEYEYGDDVRLVVLLVDVRNLVSVLVCVVVQGAYEYEACNVVSNVVVVSDDPQAAEEYADDPVCVPVPCPRYDDDQWDDDRRYTYGHHSVCSNVSNLVCSCVVPHPVSSVVSVCVVVVD

InterPro domains:
  IPR002818 DJ-1/PfpI [PF01965] (2-164)
  IPR029062 Class I glutamine amidotransferase-like [G3DSA:3.40.50.880] (1-181)
  IPR029062 Class I glutamine amidotransferase-like [SSF52317] (1-179)
  IPR050325 Protein/nucleic acid deglycase [PTHR48094] (47-175)

Nearest PDB structures (foldseek):
  7l9q-assembly1_B  TM=8.499E-01  e=7.867E-12  Pseudomonas protegens Pf-5
  3noq-assembly1_A  TM=8.502E-01  e=2.208E-11  Pseudomonas fluorescens
  3nov-assembly1_A-2  TM=8.449E-01  e=2.070E-11  Pseudomonas fluorescens
  7la0-assembly1_B  TM=8.182E-01  e=7.376E-12  Pseudomonas protegens Pf-5
  7lav-assembly1_A  TM=8.280E-01  e=1.236E-11  Pseudomonas protegens Pf-5

=== Feature glossary ===
Feature key, reading from the visual/contextual features back to the raw sequence:

Rendered structure images. Structure images are PyMOL renders from six orthogonal camera directions. Cartoon representation draws helices as coils and strands as arrows; sticks shows the backbone as bonds; surface shows the solvent-excluded envelope. Rainbow coloring maps sequence position to hue (blue→red, N→C); chain coloring assigns a distinct color per polypeptide.

Contact-map, Ramachandran, and PAE plots. Three diagnostic plots accompany the record. The Cα contact map visualizes the tertiary structure as a 2D adjacency matrix (8 Å cutoff, sequence-local contacts suppressed). The Ramachandran plot shows the distribution of backbone (φ, ψ) torsions, with points in the α and β basins reflecting secondary structure content. The PAE plot shows AlphaFold's inter-residue confidence as a color matrix.

InterPro / GO / CATH / organism. The annotation block draws on four external resources. InterPro: which protein families and domains the sequence belongs to. GO: standardized terms for what the protein does, what process it participates in, and where in the cell it acts. CATH: which structural fold it has in the CATH hierarchy. Organism: the species of origin.

Nearest PDB structures. Structural nearest neighbors (via Foldseek easy-search vs the PDB). Reported per hit: target PDB id, E-value, and alignment TM-score. A TM-score above ~0.5 is the conventional threshold for 'same fold'.

Predicted aligned error. Predicted aligned error is AlphaFold's pairwise confidence. Unlike pLDDT (per-residue), PAE is per-residue-pair and captures whether two parts of the structure are correctly placed relative to each other. Units are ångströms of expected positional error.

Solvent-accessible surface area. SASA measures how much of the protein is reachable by solvent. It is computed by rolling a water-sized probe over the atomic surface and summing the exposed area (Å²). Per-residue SASA distinguishes core (buried, low SASA) from surface (exposed, high SASA) residues; total SASA is a whole-molecule size measure.

B-factor. Crystallographic B-factors measure how much each atom's electron density is smeared out, in Å². They rise in mobile loops and surface residues and fall in the buried interior. In AlphaFold models this column is repurposed to hold pLDDT instead.

pLDDT. For AlphaFold models, the B-factor field carries pLDDT — the model's own estimate of local accuracy on a 0–100 scale. Regions with pLDDT<50 should be treated as essentially unmodeled; they often correspond to intrinsically disordered segments.

Backbone torsions (φ/ψ). φ (phi) and ψ (psi) are the two rotatable backbone dihedrals per residue: φ is the C(i-1)–N–Cα–C torsion, ψ is the N–Cα–C–N(i+1) torsion, both in degrees on (−180°, 180°]. α-helical residues cluster near (−60°, −45°); β-strand residues near (−120°, +130°). A Ramachandran plot is simply a scatter of (φ, ψ) for every residue.

Radius of gyration, Cα contacts, bounding box. Radius of gyration (Rg) is the root-mean-square distance of Cα atoms from their centroid — a single number for overall size and compactness. A globular domain of N residues has Rg ≈ 2.2·N^0.38 Å; an extended or disordered chain has a much larger Rg. The Cα contact count is the number of residue pairs whose Cα atoms are within 8 Å and are more than four positions apart in sequence — a standard proxy for tertiary packing density. The bounding box is the smallest axis-aligned box enclosing all Cα atoms.

Secondary structure (3-state, P-SEA). Three-state secondary structure (P-SEA) collapses the eight DSSP classes into helix (a), strand (b), and coil (c). P-SEA assigns these from Cα geometry alone — distances and angles — without requiring backbone oxygens, so it works on any Cα trace.

Secondary structure (8-state, DSSP). Secondary structure is the local, repeating backbone conformation. DSSP classifies it into eight states by reading the hydrogen-bond network: three helix types (H, G, I), two β types (E, B), two non-regular types (T, S), and unstructured coil (-).

Foldseek 3Di. The Foldseek 3Di string encodes local tertiary geometry as a 20-letter alphabet — one character per residue — derived from the relative positions of nearby Cα atoms. Unlike the amino-acid sequence, 3Di is a direct function of the 3D structure, so two proteins with the same fold have similar 3Di strings even at low sequence identity.

mmCIF coordinates. Structure coordinates are given as an mmCIF _atom_site loop: one row per atom with element, residue name, chain id, sequence number, and x/y/z position in Å. Only the four main-chain atoms per residue are included here; side chains are omitted to keep the record compact.

Sequence. This is the polypeptide sequence — one letter per residue, N-terminus first. Length ranges from a few dozen residues for small doma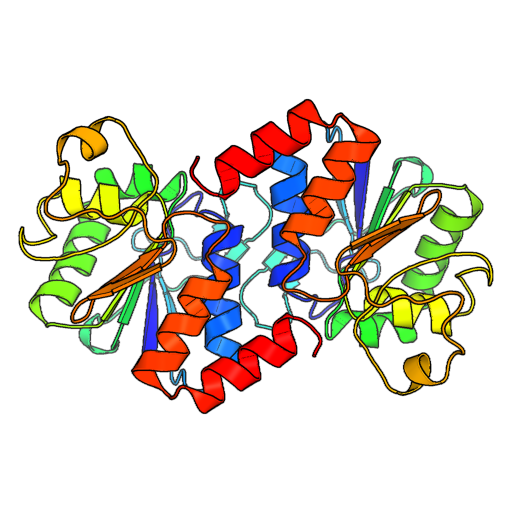ins to over a thousand for large multi-domain proteins.